Protein AF-V9LB07-F1 (afdb_monomer)

Secondary structure (DSSP, 8-state):
-----PPPP--------------------------HHHHHHHHHHHHHHHHHHHHHHHHHHHHHHHHHHHHHHHHHHHHHHHHHTTHHHHHHHHHHHHHHHHHHHHHHHHHHHHHHHHHHHHHHHHHHHHHHHHHHHH-S-TT-HHHHHHHHHHHHHHHHHHHHHHHHHHHHHHHHHHHHHHHHHHHHHHHHTHHHHHHHHHHHHHHHHHHHHHHHHHHHHHHHHHHHHHHHHHHHHHHHHHHHHHHHHHHHHHHHS-----PPP-------------

Structure (mmCIF, N/CA/C/O backbone):
data_AF-V9LB07-F1
#
_entry.id   AF-V9LB07-F1
#
loop_
_atom_site.group_PDB
_atom_site.id
_atom_site.type_symbol
_atom_site.label_atom_id
_atom_site.label_alt_id
_atom_site.label_comp_id
_atom_site.label_asym_id
_atom_site.label_entity_id
_atom_site.label_seq_id
_atom_site.pdbx_PDB_ins_code
_atom_site.Cartn_x
_atom_site.Cartn_y
_atom_site.Cartn_z
_atom_site.occupancy
_atom_site.B_iso_or_equiv
_atom_site.auth_seq_id
_atom_site.auth_comp_id
_atom_site.auth_asym_id
_atom_site.auth_atom_id
_atom_site.pdbx_PDB_model_num
ATOM 1 N N . PRO A 1 1 ? -40.941 26.129 33.937 1.00 39.91 1 PRO A N 1
ATOM 2 C CA . PRO A 1 1 ? -42.126 25.328 34.327 1.00 39.91 1 PRO A CA 1
ATOM 3 C C . PRO A 1 1 ? -41.904 23.832 34.038 1.00 39.91 1 PRO A C 1
ATOM 5 O O . PRO A 1 1 ? -41.763 23.474 32.876 1.00 39.91 1 PRO A O 1
ATOM 8 N N . GLY A 1 2 ? -41.849 23.003 35.091 1.00 42.72 2 GLY A N 1
ATOM 9 C CA . GLY A 1 2 ? -41.883 21.527 35.010 1.00 42.72 2 GLY A CA 1
ATOM 10 C C . GLY A 1 2 ? -40.506 20.863 34.868 1.00 42.72 2 GLY A C 1
ATOM 11 O O . GLY A 1 2 ? -40.035 20.738 33.750 1.00 42.72 2 GLY A O 1
ATOM 12 N N . VAL A 1 3 ? -39.733 20.642 35.946 1.00 43.62 3 VAL A N 1
ATOM 13 C CA . VAL A 1 3 ? -39.713 19.415 36.797 1.00 43.62 3 VAL A CA 1
ATOM 14 C C . VAL A 1 3 ? -39.207 18.204 35.980 1.00 43.62 3 VAL A C 1
ATOM 16 O O . VAL A 1 3 ? -39.884 17.783 35.059 1.00 43.62 3 VAL A O 1
ATOM 19 N N . GLY A 1 4 ? -38.030 17.599 36.169 1.00 34.06 4 GLY A N 1
ATOM 20 C CA . GLY A 1 4 ? -37.167 17.480 37.341 1.00 34.06 4 GLY A CA 1
ATOM 21 C C . GLY A 1 4 ? -37.365 16.111 37.992 1.00 34.06 4 GLY A C 1
ATOM 22 O O . GLY A 1 4 ? -38.174 16.029 38.899 1.00 34.06 4 GLY A O 1
ATOM 23 N N . VAL A 1 5 ? -36.639 15.068 37.559 1.00 43.16 5 VAL A N 1
ATOM 24 C CA . VAL A 1 5 ? -36.423 13.835 38.346 1.00 43.16 5 VAL A CA 1
ATOM 25 C C . VAL A 1 5 ? -35.049 13.245 37.998 1.00 43.16 5 VAL A C 1
ATOM 27 O O . VAL A 1 5 ? -34.806 12.808 36.876 1.00 43.16 5 VAL A O 1
ATOM 30 N N . ARG A 1 6 ? -34.142 13.272 38.979 1.00 47.22 6 ARG A N 1
ATOM 31 C CA . ARG A 1 6 ? -32.909 12.473 39.047 1.00 47.22 6 ARG A CA 1
ATOM 32 C C . ARG A 1 6 ? -33.234 11.133 39.727 1.00 47.22 6 ARG A C 1
ATOM 34 O O . ARG A 1 6 ? -34.041 11.157 40.654 1.00 47.22 6 ARG A O 1
ATOM 41 N N . PRO A 1 7 ? -32.586 10.012 39.377 1.00 41.44 7 PRO A N 1
ATOM 42 C CA . PRO A 1 7 ? -32.563 8.834 40.233 1.00 41.44 7 PRO A CA 1
ATOM 43 C C . PRO A 1 7 ? -31.377 8.881 41.214 1.00 41.44 7 PRO A C 1
ATOM 45 O O . PRO A 1 7 ? -30.239 9.153 40.829 1.00 41.44 7 PRO A O 1
ATOM 48 N N . GLU A 1 8 ? -31.699 8.640 42.483 1.00 44.31 8 GLU A N 1
ATOM 49 C CA . GLU A 1 8 ? -30.815 8.465 43.644 1.00 44.31 8 GLU A CA 1
ATOM 50 C C . GLU A 1 8 ? -29.967 7.170 43.564 1.00 44.31 8 GLU A C 1
ATOM 52 O O . GLU A 1 8 ? -30.339 6.236 42.847 1.00 44.31 8 GLU A O 1
ATOM 57 N N . PRO A 1 9 ? -28.840 7.085 44.301 1.00 41.06 9 PRO A N 1
ATOM 58 C CA . PRO A 1 9 ? -27.899 5.968 44.247 1.00 41.06 9 PRO A CA 1
ATOM 59 C C . PRO A 1 9 ? -28.302 4.798 45.165 1.00 41.06 9 PRO A C 1
ATOM 61 O O . PRO A 1 9 ? -28.616 4.969 46.342 1.00 41.06 9 PRO A O 1
ATOM 64 N N . GLY A 1 10 ? -28.251 3.580 44.619 1.00 36.69 10 GLY A N 1
ATOM 65 C CA . GLY A 1 10 ? -28.553 2.332 45.318 1.00 36.69 10 GLY A CA 1
ATOM 66 C C . GLY A 1 10 ? -27.467 1.909 46.312 1.00 36.69 10 GLY A C 1
ATOM 67 O O . GLY A 1 10 ? -26.384 1.488 45.923 1.00 36.69 10 GLY A O 1
ATOM 68 N N . VAL A 1 11 ? -27.808 2.054 47.592 1.00 39.69 11 VAL A N 1
ATOM 69 C CA . VAL A 1 11 ? -27.558 1.180 48.755 1.00 39.69 11 VAL A CA 1
ATOM 70 C C . VAL A 1 11 ? -26.469 0.106 48.597 1.00 39.69 11 VAL A C 1
ATOM 72 O O . VAL A 1 11 ? -26.662 -0.931 47.963 1.00 39.69 11 VAL A O 1
ATOM 75 N N . GLY A 1 12 ? -25.349 0.330 49.289 1.00 31.73 12 GLY A N 1
ATOM 76 C CA . GLY A 1 12 ? -24.320 -0.672 49.547 1.00 31.73 12 GLY A CA 1
ATOM 77 C C . GLY A 1 12 ? -24.810 -1.762 50.501 1.00 31.73 12 GLY A C 1
ATOM 78 O O . GLY A 1 12 ? -25.380 -1.482 51.556 1.00 31.73 12 GLY A O 1
ATOM 79 N N . VAL A 1 13 ? -24.556 -3.013 50.130 1.00 37.56 13 VAL A N 1
ATOM 80 C CA . VAL A 1 13 ? -24.854 -4.194 50.941 1.00 37.56 13 VAL A CA 1
ATOM 81 C C . VAL A 1 13 ? -23.598 -4.568 51.728 1.00 37.56 13 VAL A C 1
ATOM 83 O O . VAL A 1 13 ? -22.619 -5.049 51.165 1.00 37.56 13 VAL A O 1
ATOM 86 N N . ARG A 1 14 ? -23.625 -4.334 53.044 1.00 42.12 14 ARG A N 1
ATOM 87 C CA . ARG A 1 14 ? -22.753 -5.002 54.022 1.00 42.12 14 ARG A CA 1
ATOM 88 C C . ARG A 1 14 ? -23.447 -6.280 54.501 1.00 42.12 14 ARG A C 1
ATOM 90 O O . ARG A 1 14 ? -24.634 -6.202 54.812 1.00 42.12 14 ARG A O 1
ATOM 97 N N . PRO A 1 15 ? -22.723 -7.387 54.706 1.00 37.72 15 PRO A N 1
ATOM 98 C CA . PRO A 1 15 ? -23.159 -8.417 55.631 1.00 37.72 15 PRO A CA 1
ATOM 99 C C . PRO A 1 15 ? -22.201 -8.485 56.830 1.00 37.72 15 PRO A C 1
ATOM 101 O O . PRO A 1 15 ? -21.032 -8.825 56.693 1.00 37.72 15 PRO A O 1
ATOM 104 N N . GLU A 1 16 ? -22.721 -8.169 58.013 1.00 33.69 16 GLU A N 1
ATOM 105 C CA . GLU A 1 16 ? -22.169 -8.582 59.306 1.00 33.69 16 GLU A CA 1
ATOM 106 C C . GLU A 1 16 ? -23.187 -9.549 59.913 1.00 33.69 16 GLU A C 1
ATOM 108 O O . GLU A 1 16 ? -24.262 -9.128 60.337 1.00 33.69 16 GLU A O 1
ATOM 113 N N . VAL A 1 17 ? -22.875 -10.846 59.927 1.00 36.91 17 VAL A N 1
ATOM 114 C CA . VAL A 1 17 ? -23.542 -11.815 60.804 1.00 36.91 17 VAL A CA 1
ATOM 115 C C . VAL A 1 17 ? -22.474 -12.766 61.329 1.00 36.91 17 VAL A C 1
ATOM 117 O O . VAL A 1 17 ? -21.989 -13.642 60.616 1.00 36.91 17 VAL A O 1
ATOM 120 N N . GLY A 1 18 ? -22.093 -12.567 62.588 1.00 32.59 18 GLY A N 1
ATOM 121 C CA . GLY A 1 18 ? -21.321 -13.536 63.349 1.00 32.59 18 GLY A CA 1
ATOM 122 C C . GLY A 1 18 ? -22.221 -14.675 63.824 1.00 32.59 18 GLY A C 1
ATOM 123 O O . GLY A 1 18 ? -23.216 -14.442 64.505 1.00 32.59 18 GLY A O 1
ATOM 124 N N . VAL A 1 19 ? -21.838 -15.911 63.507 1.00 34.81 19 VAL A N 1
ATOM 125 C CA . VAL A 1 19 ? -22.304 -17.118 64.196 1.00 34.81 19 VAL A CA 1
ATOM 126 C C . VAL A 1 19 ? -21.078 -17.985 64.457 1.00 34.81 19 VAL A C 1
ATOM 128 O O . VAL A 1 19 ? -20.514 -18.584 63.546 1.00 34.81 19 VAL A O 1
ATOM 131 N N . GLY A 1 20 ? -20.640 -18.025 65.714 1.00 34.44 20 GLY A N 1
ATOM 132 C CA . GLY A 1 20 ? -19.645 -18.984 66.172 1.00 34.44 20 GLY A CA 1
ATOM 133 C C . GLY A 1 20 ? -20.298 -20.336 66.439 1.00 34.44 20 GLY A C 1
ATOM 134 O O . GLY A 1 20 ? -21.184 -20.427 67.285 1.00 34.44 20 GLY A O 1
ATOM 135 N N . VAL A 1 21 ? -19.829 -21.393 65.768 1.00 33.19 21 VAL A N 1
ATOM 136 C CA . VAL A 1 21 ? -20.073 -22.788 66.164 1.00 33.19 21 VAL A CA 1
ATOM 137 C C . VAL A 1 21 ? -18.802 -23.618 65.948 1.00 33.19 21 VAL A C 1
ATOM 139 O O . VAL A 1 21 ? -18.371 -23.848 64.827 1.00 33.19 21 VAL A O 1
ATOM 142 N N . LYS A 1 22 ? -18.233 -24.036 67.087 1.00 31.11 22 LYS A N 1
ATOM 143 C CA . LYS A 1 22 ? -17.403 -25.222 67.375 1.00 31.11 22 LYS A CA 1
ATOM 144 C C . LYS A 1 22 ? -16.443 -25.741 66.291 1.00 31.11 22 LYS A C 1
ATOM 146 O O . LYS A 1 22 ? -16.793 -26.560 65.449 1.00 31.11 22 LYS A O 1
ATOM 151 N N . VAL A 1 23 ? -15.167 -25.425 66.509 1.00 43.38 23 VAL A N 1
ATOM 152 C CA . VAL A 1 23 ? -14.019 -26.278 66.172 1.00 43.38 23 VAL A CA 1
ATOM 153 C C . VAL A 1 23 ? -14.190 -27.625 66.873 1.00 43.38 23 VAL A C 1
ATOM 155 O O . VAL A 1 23 ? -14.121 -27.641 68.093 1.00 43.38 23 VAL A O 1
ATOM 158 N N . LEU A 1 24 ? -14.412 -28.714 66.130 1.00 37.34 24 LEU A N 1
ATOM 159 C CA . LEU A 1 24 ? -13.937 -30.077 66.426 1.00 37.34 24 LEU A CA 1
ATOM 160 C C . LEU A 1 24 ? -14.177 -30.978 65.201 1.00 37.34 24 LEU A C 1
ATOM 162 O O . LEU A 1 24 ? -15.282 -31.467 64.994 1.00 37.34 24 LEU A O 1
ATOM 166 N N . SER A 1 25 ? -13.131 -31.214 64.412 1.00 29.97 25 SER A N 1
ATOM 167 C CA . SER A 1 25 ? -12.693 -32.554 63.989 1.00 29.97 25 SER A CA 1
ATOM 168 C C . SER A 1 25 ? -11.652 -32.387 62.889 1.00 29.97 25 SER A C 1
ATOM 170 O O . SER A 1 25 ? -11.985 -32.119 61.739 1.00 29.97 25 SER A O 1
ATOM 172 N N . ALA A 1 26 ? -10.388 -32.575 63.258 1.00 40.38 26 ALA A N 1
ATOM 173 C CA . ALA A 1 26 ? -9.291 -32.777 62.330 1.00 40.38 26 ALA A CA 1
ATOM 174 C C . ALA A 1 26 ? -9.621 -33.951 61.387 1.00 40.38 26 ALA A C 1
ATOM 176 O O . ALA A 1 26 ? -9.585 -35.116 61.776 1.00 40.38 26 ALA A O 1
ATOM 177 N N . ARG A 1 27 ? -9.993 -33.621 60.154 1.00 35.38 27 ARG A N 1
ATOM 178 C CA . ARG A 1 27 ? -9.928 -34.489 58.980 1.00 35.38 27 ARG A CA 1
ATOM 179 C C . ARG A 1 27 ? -9.244 -33.657 57.910 1.00 35.38 27 ARG A C 1
ATOM 181 O O . ARG A 1 27 ? -9.899 -32.866 57.247 1.00 35.38 27 ARG A O 1
ATOM 188 N N . GLU A 1 28 ? -7.919 -33.771 57.904 1.00 36.88 28 GLU A N 1
ATOM 189 C CA . GLU A 1 28 ? -7.026 -33.549 56.765 1.00 36.88 28 GLU A CA 1
ATOM 190 C C . GLU A 1 28 ? -7.525 -32.485 55.779 1.00 36.88 28 GLU A C 1
ATOM 192 O O . GLU A 1 28 ? -7.926 -32.778 54.656 1.00 36.88 28 GLU A O 1
ATOM 197 N N . THR A 1 29 ? -7.450 -31.218 56.185 1.00 34.66 29 THR A N 1
ATOM 198 C CA . THR A 1 29 ? -7.053 -30.188 55.228 1.00 34.66 29 THR A CA 1
ATOM 199 C C . THR A 1 29 ? -5.600 -30.491 54.882 1.00 34.66 29 THR A C 1
ATOM 201 O O . THR A 1 29 ? -4.681 -29.943 55.488 1.00 34.66 29 THR A O 1
ATOM 204 N N . GLU A 1 30 ? -5.386 -31.427 53.956 1.00 37.78 30 GLU A N 1
ATOM 205 C CA . GLU A 1 30 ? -4.280 -31.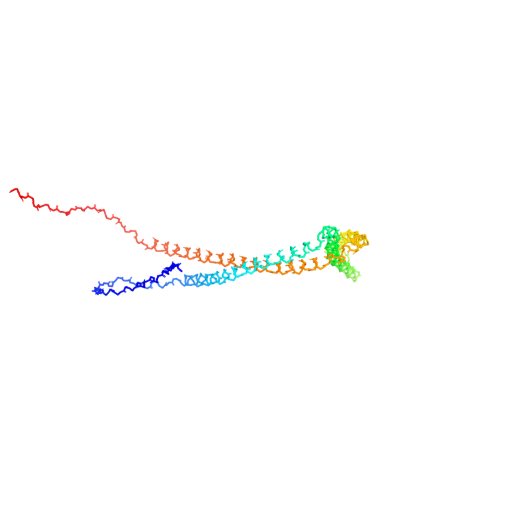248 53.028 1.00 37.78 30 GLU A CA 1
ATOM 206 C C . GLU A 1 30 ? -4.538 -29.859 52.434 1.00 37.78 30 GLU A C 1
ATOM 208 O O . GLU A 1 30 ? -5.496 -29.658 51.686 1.00 37.78 30 GLU A O 1
ATOM 213 N N . GLU A 1 31 ? -3.779 -28.857 52.884 1.00 40.59 31 GLU A N 1
ATOM 214 C CA . GLU A 1 31 ? -3.517 -27.679 52.069 1.00 40.59 31 GLU A CA 1
ATOM 215 C C . GLU A 1 31 ? -2.909 -28.240 50.786 1.00 40.59 31 GLU A C 1
ATOM 217 O O . GLU A 1 31 ? -1.710 -28.487 50.697 1.00 40.59 31 GLU A O 1
ATOM 222 N N . GLU A 1 32 ? -3.775 -28.607 49.845 1.00 55.00 32 GLU A N 1
ATOM 223 C CA . GLU A 1 32 ? -3.376 -29.063 48.532 1.00 55.00 32 GLU A CA 1
ATOM 224 C C . GLU A 1 32 ? -2.811 -27.817 47.865 1.00 55.00 32 GLU A C 1
ATOM 226 O O . GLU A 1 32 ? -3.546 -26.980 47.338 1.00 55.00 32 GLU A O 1
ATOM 231 N N . GLU A 1 33 ? -1.503 -27.642 48.047 1.00 57.91 33 GLU A N 1
ATOM 232 C CA . GLU A 1 33 ? -0.679 -26.615 47.435 1.00 57.91 33 GLU A CA 1
ATOM 233 C C . GLU A 1 33 ? -1.148 -26.479 45.981 1.00 57.91 33 GLU A C 1
ATOM 235 O O . GLU A 1 33 ? -1.137 -27.462 45.230 1.00 57.91 33 GLU A O 1
ATOM 240 N N . LEU A 1 34 ? -1.694 -25.307 45.623 1.00 63.00 34 LEU A N 1
ATOM 241 C CA . LEU A 1 34 ? -2.203 -25.054 44.275 1.00 63.00 34 LEU A CA 1
ATOM 242 C C . LEU A 1 34 ? -1.099 -25.455 43.297 1.00 63.00 34 LEU A C 1
ATOM 244 O O . LEU A 1 34 ? 0.018 -24.952 43.416 1.00 63.00 34 LEU A O 1
ATOM 248 N N . ASP A 1 35 ? -1.399 -26.384 42.379 1.00 74.62 35 ASP A N 1
ATOM 249 C CA . ASP A 1 35 ? -0.427 -26.849 41.384 1.00 74.62 35 ASP A CA 1
ATOM 250 C C . ASP A 1 35 ? 0.233 -25.604 40.766 1.00 74.62 35 ASP A C 1
ATOM 252 O O . ASP A 1 35 ? -0.492 -24.732 40.279 1.00 74.62 35 ASP A O 1
ATOM 256 N N . PRO A 1 36 ? 1.571 -25.462 40.815 1.00 82.62 36 PRO A N 1
ATOM 257 C CA . PRO A 1 36 ? 2.250 -24.227 40.421 1.00 82.62 36 PRO A CA 1
ATOM 258 C C . PRO A 1 36 ? 1.927 -23.810 38.977 1.00 82.62 36 PRO A C 1
ATOM 260 O O . PRO A 1 36 ? 1.971 -22.625 38.652 1.00 82.62 36 PRO A O 1
ATOM 263 N N . ARG A 1 37 ? 1.510 -24.762 38.130 1.00 87.25 37 ARG A N 1
ATOM 264 C CA . ARG A 1 37 ? 1.028 -24.509 36.763 1.00 87.25 37 ARG A CA 1
ATOM 265 C C . ARG A 1 37 ? -0.302 -23.745 36.728 1.00 87.25 37 ARG A C 1
ATOM 267 O O . ARG A 1 37 ? -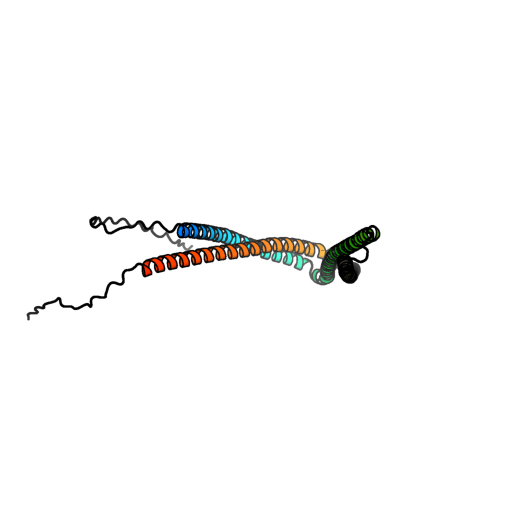0.533 -22.968 35.812 1.00 87.25 37 ARG A O 1
ATOM 274 N N . ILE A 1 38 ? -1.179 -23.934 37.718 1.00 89.69 38 ILE A N 1
ATOM 275 C CA . ILE A 1 38 ? -2.432 -23.171 37.852 1.00 89.69 38 ILE A CA 1
ATOM 276 C C . ILE A 1 38 ? -2.113 -21.704 38.124 1.00 89.69 38 ILE A C 1
ATOM 278 O O . ILE A 1 38 ? -2.757 -20.824 37.560 1.00 89.69 38 ILE A O 1
ATOM 282 N N . GLN A 1 39 ? -1.124 -21.435 38.976 1.00 90.00 39 GLN A N 1
ATOM 283 C CA . GLN A 1 39 ? -0.754 -20.067 39.315 1.00 90.00 39 GLN A CA 1
ATOM 284 C C . GLN A 1 39 ? -0.193 -19.314 38.102 1.00 90.00 39 GLN A C 1
ATOM 286 O O . GLN A 1 39 ? -0.635 -18.200 37.833 1.00 90.00 39 GLN A O 1
ATOM 291 N N . GLU A 1 40 ? 0.684 -19.950 37.321 1.00 91.44 40 GLU A N 1
ATOM 292 C CA . GLU A 1 40 ? 1.209 -19.388 36.069 1.00 91.44 40 GLU A CA 1
ATOM 293 C C . GLU A 1 40 ? 0.088 -19.077 35.058 1.00 91.44 40 GLU A C 1
ATOM 295 O O . GLU A 1 40 ? 0.010 -17.973 34.516 1.00 91.44 40 GLU A O 1
ATOM 300 N N . GLU A 1 41 ? -0.846 -20.007 34.841 1.00 94.06 41 GLU A N 1
ATOM 301 C CA . GLU A 1 41 ? -1.947 -19.782 33.896 1.00 94.06 41 GLU A CA 1
ATOM 302 C C . GLU A 1 41 ? -2.955 -18.724 34.382 1.00 94.06 41 GLU A C 1
ATOM 304 O O . GLU A 1 41 ? -3.517 -17.981 33.573 1.00 94.06 41 GLU A O 1
ATOM 309 N N . LEU A 1 42 ? -3.163 -18.584 35.696 1.00 94.31 42 LEU A N 1
ATOM 310 C CA . LEU A 1 42 ? -3.961 -17.490 36.263 1.00 94.31 42 LEU A CA 1
ATOM 311 C C . LEU A 1 42 ? -3.275 -16.129 36.086 1.00 94.31 42 LEU A C 1
ATOM 313 O O . LEU A 1 42 ? -3.954 -15.136 35.814 1.00 94.31 42 LEU A O 1
ATOM 317 N N . GLU A 1 43 ? -1.948 -16.065 36.205 1.00 94.69 43 GLU A N 1
ATOM 318 C CA . GLU A 1 43 ? -1.175 -14.857 35.903 1.00 94.69 43 GLU A CA 1
ATOM 319 C C . GLU A 1 43 ? -1.305 -14.478 34.420 1.00 94.69 43 GLU A C 1
ATOM 321 O O . GLU A 1 43 ? -1.629 -13.327 34.111 1.00 94.69 43 GLU A O 1
ATOM 326 N N . HIS A 1 44 ? -1.171 -15.442 33.501 1.00 94.62 44 HIS A N 1
ATOM 327 C CA . HIS A 1 44 ? -1.408 -15.224 32.070 1.00 94.62 44 HIS A CA 1
ATOM 328 C C . HIS A 1 44 ? -2.830 -14.733 31.777 1.00 94.62 44 HIS A C 1
ATOM 330 O O . HIS A 1 44 ? -3.020 -13.808 30.980 1.00 94.62 44 HIS A O 1
ATOM 336 N N . LEU A 1 45 ? -3.832 -15.316 32.433 1.00 96.50 45 LEU A N 1
ATOM 337 C CA . LEU A 1 45 ? -5.232 -14.941 32.272 1.00 96.50 45 LEU A CA 1
ATOM 338 C C . LEU A 1 45 ? -5.500 -13.515 32.766 1.00 96.50 45 LEU A C 1
ATOM 340 O O . LEU A 1 45 ? -6.146 -12.732 32.064 1.00 96.50 45 LEU A O 1
ATOM 344 N N . ASN A 1 46 ? -4.975 -13.157 33.940 1.00 95.81 46 ASN A N 1
ATOM 345 C CA . ASN A 1 46 ? -5.084 -11.807 34.489 1.00 95.81 46 ASN A CA 1
ATOM 346 C C . ASN A 1 46 ? -4.391 -10.783 33.584 1.00 95.81 46 ASN A C 1
ATOM 348 O O . ASN A 1 46 ? -4.987 -9.756 33.254 1.00 95.81 46 ASN A O 1
ATOM 352 N N . GLN A 1 47 ? -3.181 -11.093 33.110 1.00 96.25 47 GLN A N 1
ATOM 353 C CA . GLN A 1 47 ? -2.431 -10.222 32.209 1.00 96.25 47 GLN A CA 1
ATOM 354 C C . GLN A 1 47 ? -3.158 -10.012 30.875 1.00 96.25 47 GLN A C 1
ATOM 356 O O . GLN A 1 47 ? -3.240 -8.880 30.389 1.00 96.25 47 GLN A O 1
ATOM 361 N N . ALA A 1 48 ? -3.708 -11.080 30.291 1.00 96.69 48 ALA A N 1
ATOM 362 C CA . ALA A 1 48 ? -4.483 -10.999 29.058 1.00 96.69 48 ALA A CA 1
ATOM 363 C C . ALA A 1 48 ? -5.798 -10.228 29.263 1.00 96.69 48 ALA A C 1
ATOM 365 O O . ALA A 1 48 ? -6.188 -9.450 28.397 1.00 96.69 48 ALA A O 1
ATOM 366 N N . SER A 1 49 ? -6.461 -10.389 30.411 1.00 97.56 49 SER A N 1
ATOM 367 C CA . SER A 1 49 ? -7.678 -9.644 30.765 1.00 97.56 49 SER A CA 1
ATOM 368 C C . SER A 1 49 ? -7.415 -8.139 30.895 1.00 97.56 49 SER A C 1
ATOM 370 O O . SER A 1 49 ? -8.139 -7.323 30.319 1.00 97.56 49 SER A O 1
ATOM 372 N N . GLU A 1 50 ? -6.339 -7.749 31.584 1.00 97.44 50 GLU A N 1
ATOM 373 C CA . GLU A 1 50 ? -5.927 -6.346 31.682 1.00 97.44 50 GLU A CA 1
ATOM 374 C C . GLU A 1 50 ? -5.571 -5.765 30.304 1.00 97.44 50 GLU A C 1
ATOM 376 O O . GLU A 1 50 ? -6.006 -4.661 29.959 1.00 97.44 50 GLU A O 1
ATOM 381 N N . GLU A 1 51 ? -4.836 -6.526 29.485 1.00 97.12 51 GLU A N 1
ATOM 382 C CA . GLU A 1 51 ? -4.493 -6.137 28.115 1.00 97.12 51 GLU A CA 1
ATOM 383 C C . GLU A 1 51 ? -5.755 -5.925 27.264 1.00 97.12 51 GLU A C 1
ATOM 385 O O . GLU A 1 51 ? -5.864 -4.899 26.590 1.00 97.12 51 GLU A O 1
ATOM 390 N N . ILE A 1 52 ? -6.738 -6.831 27.335 1.00 97.88 52 ILE A N 1
ATOM 391 C CA . ILE A 1 52 ? -8.024 -6.692 26.634 1.00 97.88 52 ILE A CA 1
ATOM 392 C C . ILE A 1 52 ? -8.711 -5.392 27.049 1.00 97.88 52 ILE A C 1
ATOM 394 O O . ILE A 1 52 ? -9.007 -4.573 26.181 1.00 97.88 52 ILE A O 1
ATOM 398 N N . ASN A 1 53 ? -8.898 -5.157 28.351 1.00 97.44 53 ASN A N 1
ATOM 399 C CA . ASN A 1 53 ? -9.592 -3.966 28.851 1.00 97.44 53 ASN A CA 1
ATOM 400 C C . ASN A 1 53 ? -8.923 -2.669 28.371 1.00 97.44 53 ASN A C 1
ATOM 402 O O . ASN A 1 53 ? -9.589 -1.741 27.903 1.00 97.44 53 ASN A O 1
ATOM 406 N N . LYS A 1 54 ? -7.589 -2.610 28.440 1.00 97.81 54 LYS A N 1
ATOM 407 C CA . LYS A 1 54 ? -6.812 -1.442 28.013 1.00 97.81 54 LYS A CA 1
ATOM 408 C C . LYS A 1 54 ? -6.917 -1.198 26.508 1.00 97.81 54 LYS A C 1
ATOM 410 O O . LYS A 1 54 ? -7.129 -0.064 26.072 1.00 97.81 54 LYS A O 1
ATOM 415 N N . VAL A 1 55 ? -6.735 -2.241 25.701 1.00 97.69 55 VAL A N 1
ATOM 416 C CA . VAL A 1 55 ? -6.728 -2.108 24.239 1.00 97.69 55 VAL A CA 1
ATOM 417 C C . VAL A 1 55 ? -8.144 -1.853 23.714 1.00 97.69 55 VAL A C 1
ATOM 419 O O . VAL A 1 55 ? -8.295 -1.066 22.782 1.00 97.69 55 VAL A O 1
ATOM 422 N N . GLU A 1 56 ? -9.182 -2.429 24.324 1.00 97.94 56 GLU A N 1
ATOM 423 C CA . GLU A 1 56 ? -10.581 -2.149 23.974 1.00 97.94 56 GLU A CA 1
ATOM 424 C C . GLU A 1 56 ? -10.962 -0.690 24.249 1.00 97.94 56 GLU A C 1
ATOM 426 O O . GLU A 1 56 ? -11.535 -0.041 23.371 1.00 97.94 56 GLU A O 1
ATOM 431 N N . LEU A 1 57 ? -10.549 -0.128 25.392 1.00 98.06 57 LEU A N 1
ATOM 432 C CA . LEU A 1 57 ? -10.743 1.296 25.679 1.00 98.06 57 LEU A CA 1
ATOM 433 C C . LEU A 1 57 ? -10.092 2.176 24.599 1.00 98.06 57 LEU A C 1
ATOM 435 O O . LEU A 1 57 ? -10.736 3.054 24.017 1.00 98.06 57 LEU A O 1
ATOM 439 N N . HIS A 1 58 ? -8.824 1.907 24.273 1.00 97.75 58 HIS A N 1
ATOM 440 C CA . HIS A 1 58 ? -8.106 2.642 23.230 1.00 97.75 58 HIS A CA 1
ATOM 441 C C . HIS A 1 58 ? -8.736 2.461 21.841 1.00 97.75 58 HIS A C 1
ATOM 443 O O . HIS A 1 58 ? -8.724 3.391 21.028 1.00 97.75 58 HIS A O 1
ATOM 449 N N . LEU A 1 59 ? -9.272 1.275 21.543 1.00 98.44 59 LEU A N 1
ATOM 450 C CA . LEU A 1 59 ? -9.955 0.978 20.287 1.00 98.44 59 LEU A CA 1
ATOM 451 C C . LEU A 1 59 ? -11.239 1.800 20.154 1.00 98.44 59 LEU A C 1
ATOM 453 O O . LEU A 1 59 ? -11.489 2.377 19.092 1.00 98.44 59 LEU A O 1
ATOM 457 N N . ASP A 1 60 ? -12.028 1.911 21.217 1.00 98.31 60 ASP A N 1
ATOM 458 C CA . ASP A 1 60 ? -13.249 2.711 21.210 1.00 98.31 60 ASP A CA 1
ATOM 459 C C . ASP A 1 60 ? -12.958 4.205 21.061 1.00 98.31 60 ASP A C 1
ATOM 461 O O . ASP A 1 60 ? -13.584 4.884 20.236 1.00 98.31 60 ASP A O 1
ATOM 465 N N . GLU A 1 61 ? -11.946 4.721 21.760 1.00 98.00 61 GLU A N 1
ATOM 466 C CA . GLU A 1 61 ? -11.439 6.079 21.544 1.00 98.00 61 GLU A CA 1
ATOM 467 C C . GLU A 1 61 ? -10.965 6.287 20.100 1.00 98.00 61 GLU A C 1
ATOM 469 O O . GLU A 1 61 ? -11.283 7.302 19.466 1.00 98.00 61 GLU A O 1
ATOM 474 N N . ALA A 1 62 ? -10.243 5.314 19.536 1.00 98.12 62 ALA A N 1
ATOM 475 C CA . ALA A 1 62 ? -9.755 5.378 18.167 1.00 98.12 62 ALA A CA 1
ATOM 476 C C . ALA A 1 62 ? -10.887 5.414 17.141 1.00 98.12 62 ALA A C 1
ATOM 478 O O . ALA A 1 62 ? -10.884 6.268 16.249 1.00 98.12 62 ALA A O 1
ATOM 479 N N . ARG A 1 63 ? -11.888 4.546 17.306 1.00 98.38 63 ARG A N 1
ATOM 480 C CA . ARG A 1 63 ? -13.094 4.500 16.474 1.00 98.38 63 ARG A CA 1
ATOM 481 C C . ARG A 1 63 ? -13.898 5.790 16.583 1.00 98.38 63 ARG A C 1
ATOM 483 O O . ARG A 1 63 ? -14.372 6.300 15.567 1.00 98.38 63 ARG A O 1
ATOM 490 N N . ASN A 1 64 ? -14.038 6.343 17.788 1.00 98.31 64 ASN A N 1
ATOM 491 C CA . ASN A 1 64 ? -14.722 7.615 18.015 1.00 98.31 64 ASN A CA 1
ATOM 492 C C . ASN A 1 64 ? -14.026 8.763 17.274 1.00 98.31 64 ASN A C 1
ATOM 494 O O . ASN A 1 64 ? -14.685 9.522 16.560 1.00 98.31 64 ASN A O 1
ATOM 498 N N . THR A 1 65 ? -12.703 8.865 17.392 1.00 97.88 65 THR A N 1
ATOM 499 C CA . THR A 1 65 ? -11.904 9.876 16.686 1.00 97.88 65 THR A CA 1
ATOM 500 C C . THR A 1 65 ? -11.989 9.707 15.170 1.00 97.88 65 THR A C 1
ATOM 502 O O . THR A 1 65 ? -12.273 10.676 14.466 1.00 97.88 65 THR A O 1
ATOM 505 N N . TYR A 1 66 ? -11.856 8.479 14.659 1.00 98.00 66 TYR A N 1
ATOM 506 C CA . TYR A 1 66 ? -12.003 8.190 13.231 1.00 98.00 66 TYR A CA 1
ATOM 507 C C . TYR A 1 66 ? -13.378 8.618 12.693 1.00 98.00 66 TYR A C 1
ATOM 509 O O . TYR A 1 66 ? -13.461 9.328 11.690 1.00 98.00 66 TYR A O 1
ATOM 517 N N . ARG A 1 67 ? -14.468 8.275 13.399 1.00 98.38 67 ARG A N 1
ATOM 518 C CA . ARG A 1 67 ? -15.838 8.674 13.027 1.00 98.38 67 ARG A CA 1
ATOM 519 C C . ARG A 1 67 ? -16.025 10.195 13.009 1.00 98.38 67 ARG A C 1
ATOM 521 O O . ARG A 1 67 ? -16.670 10.713 12.094 1.00 98.38 67 ARG A O 1
ATOM 528 N N . LYS A 1 68 ? -15.456 10.918 13.982 1.00 98.06 68 LYS A N 1
ATOM 529 C CA . LYS A 1 68 ? -15.491 12.393 14.020 1.00 98.06 68 LYS A CA 1
ATOM 530 C C . LYS A 1 68 ? -14.791 12.993 12.800 1.00 98.06 68 LYS A C 1
ATOM 532 O O . LYS A 1 68 ? -15.409 13.764 12.067 1.00 98.06 68 LYS A O 1
ATOM 537 N N . ILE A 1 69 ? -13.558 12.566 12.526 1.00 97.31 69 ILE A N 1
ATOM 538 C CA . ILE A 1 69 ? -12.764 13.047 11.385 1.00 97.31 69 ILE A CA 1
ATOM 539 C C . ILE A 1 69 ? -13.460 12.735 10.058 1.00 97.31 69 ILE A C 1
ATOM 541 O O . ILE A 1 69 ? -13.511 13.586 9.168 1.00 97.31 69 ILE A O 1
ATOM 545 N N . LEU A 1 70 ? -14.055 11.549 9.919 1.00 97.31 70 LEU A N 1
ATOM 546 C CA . LEU A 1 70 ? -14.815 11.170 8.728 1.00 97.31 70 LEU A CA 1
ATOM 547 C C . LEU A 1 70 ? -16.011 12.107 8.491 1.00 97.31 70 LEU A C 1
ATOM 549 O O . LEU A 1 70 ? -16.223 12.580 7.376 1.00 97.31 70 LEU A O 1
ATOM 553 N N . SER A 1 71 ? -16.763 12.434 9.543 1.00 98.12 71 SER A N 1
ATOM 554 C CA . SER A 1 71 ? -17.897 13.362 9.451 1.00 98.12 71 SER A CA 1
ATOM 555 C C . SER A 1 71 ? -17.452 14.790 9.117 1.00 98.12 71 SER A C 1
ATOM 557 O O . SER A 1 71 ? -18.024 15.443 8.241 1.00 98.12 71 SER A O 1
ATOM 559 N N . GLU A 1 72 ? -16.412 15.289 9.784 1.00 96.81 72 GLU A N 1
ATOM 560 C CA . GLU A 1 72 ? -15.888 16.641 9.568 1.00 96.81 72 GLU A CA 1
ATOM 561 C C . GLU A 1 72 ? -15.280 16.823 8.175 1.00 96.81 72 GLU A C 1
ATOM 563 O O . GLU A 1 72 ? -15.558 17.821 7.504 1.00 96.81 72 GLU A O 1
ATOM 568 N N . SER A 1 73 ? -14.489 15.852 7.716 1.00 97.38 73 SER A N 1
ATOM 569 C CA . SER A 1 73 ? -13.899 15.860 6.375 1.00 97.38 73 SER A CA 1
ATOM 570 C C . SER A 1 73 ? -14.975 15.825 5.291 1.00 97.38 73 SER A C 1
ATOM 572 O O . SER A 1 73 ? -14.928 16.636 4.365 1.00 97.38 73 SER A O 1
ATOM 574 N N . ALA A 1 74 ? -16.006 14.983 5.438 1.00 97.06 74 ALA A N 1
ATOM 575 C CA . ALA A 1 74 ? -17.135 14.938 4.512 1.00 97.06 74 ALA A CA 1
ATOM 576 C C . ALA A 1 74 ? -17.877 16.285 4.434 1.00 97.06 74 ALA A C 1
ATOM 578 O O . ALA A 1 74 ? -18.183 16.759 3.338 1.00 97.06 74 ALA A O 1
ATOM 579 N N . LYS A 1 75 ? -18.119 16.946 5.577 1.00 97.00 75 LYS A N 1
ATOM 580 C CA . LYS A 1 75 ? -18.744 18.282 5.624 1.00 97.00 75 LYS A CA 1
ATOM 581 C C . LYS A 1 75 ? -17.887 19.337 4.921 1.00 97.00 75 LYS A C 1
ATOM 583 O O . LYS A 1 75 ? -18.403 20.074 4.081 1.00 97.00 75 LYS A O 1
ATOM 588 N N . LYS A 1 76 ? -16.584 19.389 5.218 1.00 96.06 76 LYS A N 1
ATOM 589 C CA . LYS A 1 76 ? -15.644 20.347 4.608 1.00 96.06 76 LYS A CA 1
ATOM 590 C C . LYS A 1 76 ? -15.509 20.132 3.097 1.00 96.06 76 LYS A C 1
ATOM 592 O O . LYS A 1 76 ? -15.576 21.095 2.335 1.00 96.06 76 LYS A O 1
ATOM 597 N N . LEU A 1 77 ? -15.403 18.880 2.647 1.00 95.75 77 LEU A N 1
ATOM 598 C CA . LEU A 1 77 ? -15.354 18.544 1.221 1.00 95.75 77 LEU A CA 1
ATOM 599 C C . LEU A 1 77 ? -16.663 18.871 0.503 1.00 95.75 77 LEU A C 1
ATOM 601 O O . LEU A 1 77 ? -16.624 19.363 -0.622 1.00 95.75 77 LEU A O 1
ATOM 605 N N . LYS A 1 78 ? -17.820 18.654 1.139 1.00 95.31 78 LYS A N 1
ATOM 606 C CA . LYS A 1 78 ? -19.122 19.040 0.576 1.00 95.31 78 LYS A CA 1
ATOM 607 C C . LYS A 1 78 ? -19.239 20.557 0.412 1.00 95.31 78 LYS A C 1
ATOM 609 O O . LYS A 1 78 ? -19.717 21.009 -0.624 1.00 95.31 78 LYS A O 1
ATOM 614 N N . ALA A 1 79 ? -18.770 21.328 1.395 1.00 94.25 79 ALA A N 1
ATOM 615 C CA . ALA A 1 79 ? -18.773 22.789 1.344 1.00 94.25 79 ALA A CA 1
ATOM 616 C C . ALA A 1 79 ? -17.862 23.345 0.235 1.00 94.25 79 ALA A C 1
ATOM 618 O O . ALA A 1 79 ? -18.259 24.255 -0.484 1.00 94.25 79 ALA A O 1
ATOM 619 N N . GLN A 1 80 ? -16.667 22.778 0.035 1.00 91.75 80 GLN A N 1
ATOM 620 C CA . GLN A 1 80 ? -15.842 23.145 -1.125 1.00 91.75 80 GLN A CA 1
ATOM 621 C C . GLN A 1 80 ? -16.438 22.646 -2.448 1.00 91.75 80 GLN A C 1
ATOM 623 O O . GLN A 1 80 ? -16.350 23.321 -3.473 1.00 91.75 80 GLN A O 1
ATOM 628 N N . GLY A 1 81 ? -17.073 21.473 -2.433 1.00 92.94 81 GLY A N 1
ATOM 629 C CA . GLY A 1 81 ? -17.712 20.882 -3.603 1.00 92.94 81 GLY A CA 1
ATOM 630 C C . GLY A 1 81 ? -18.828 21.750 -4.178 1.00 92.94 81 GLY A C 1
ATOM 631 O O . GLY A 1 81 ? -18.879 21.965 -5.390 1.00 92.94 81 GLY A O 1
ATOM 632 N N . SER A 1 82 ? -19.677 22.314 -3.314 1.00 92.75 82 SER A N 1
ATOM 633 C CA . SER A 1 82 ? -20.758 23.207 -3.741 1.00 92.75 82 SER A CA 1
ATOM 634 C C . SER A 1 82 ? -20.248 24.501 -4.387 1.00 92.75 82 SER A C 1
ATOM 636 O O . SER A 1 82 ? -20.883 24.996 -5.314 1.00 92.75 82 SER A O 1
ATOM 638 N N . GLN A 1 83 ? -19.085 25.017 -3.974 1.00 91.00 83 GLN A N 1
ATOM 639 C CA . GLN A 1 83 ? -18.465 26.211 -4.570 1.00 91.00 83 GLN A CA 1
ATOM 640 C C . GLN A 1 83 ? -17.882 25.951 -5.971 1.00 91.00 83 GLN A C 1
ATOM 642 O O . GLN A 1 83 ? -17.810 26.857 -6.804 1.00 91.00 83 GLN A O 1
ATOM 647 N N . LEU A 1 84 ? -17.440 24.720 -6.244 1.00 89.50 84 LEU A N 1
ATOM 648 C CA . LEU A 1 84 ? -16.736 24.366 -7.480 1.00 89.50 84 LEU A CA 1
ATOM 649 C C . LEU A 1 84 ? -17.645 23.765 -8.561 1.00 89.50 84 LEU A C 1
ATOM 651 O O . LEU A 1 84 ? -17.299 23.829 -9.746 1.00 89.50 84 LEU A O 1
ATOM 655 N N . GLY A 1 85 ? -18.799 23.209 -8.183 1.00 88.75 85 GLY A N 1
ATOM 656 C CA . GLY A 1 85 ? -19.787 22.656 -9.111 1.00 88.75 85 GLY A CA 1
ATOM 657 C C . GLY A 1 85 ? -19.201 21.580 -10.034 1.00 88.75 85 GLY A C 1
ATOM 658 O O . GLY A 1 85 ? -18.464 20.694 -9.603 1.00 88.75 85 GLY A O 1
ATOM 659 N N . SER A 1 86 ? -19.484 21.673 -11.339 1.00 91.00 86 SER A N 1
ATOM 660 C CA . SER A 1 86 ? -19.051 20.679 -12.340 1.00 91.00 86 SER A CA 1
ATOM 661 C C . SER A 1 86 ? -17.542 20.660 -12.621 1.00 91.00 86 SER A C 1
ATOM 663 O O . SER A 1 86 ? -17.060 19.778 -13.335 1.00 91.00 86 SER A O 1
ATOM 665 N N . CYS A 1 87 ? -16.765 21.601 -12.071 1.00 92.50 87 CYS A N 1
ATOM 666 C CA . CYS A 1 87 ? -15.316 21.625 -12.262 1.00 92.50 87 CYS A CA 1
ATOM 667 C C . CYS A 1 87 ? -14.616 20.415 -11.624 1.00 92.50 87 CYS A C 1
ATOM 669 O O . CYS A 1 87 ? -13.594 19.978 -12.143 1.00 92.50 87 CYS A O 1
ATOM 671 N N . ILE A 1 88 ? -15.158 19.851 -10.541 1.00 93.56 88 ILE A N 1
ATOM 672 C CA . ILE A 1 88 ? -14.570 18.669 -9.891 1.00 93.56 88 ILE A CA 1
ATOM 673 C C . ILE A 1 88 ? -14.679 17.446 -10.805 1.00 93.56 88 ILE A C 1
ATOM 675 O O . ILE A 1 88 ? -13.676 16.782 -11.058 1.00 93.56 88 ILE A O 1
ATOM 679 N N . GLU A 1 89 ? -15.865 17.196 -11.366 1.00 93.69 89 GLU A N 1
ATOM 680 C CA . GLU A 1 89 ? -16.091 16.057 -12.264 1.00 93.69 89 GLU A CA 1
ATOM 681 C C . GLU A 1 89 ? -15.271 16.166 -13.549 1.00 93.69 89 GLU A C 1
ATOM 683 O O . GLU A 1 89 ? -14.652 15.197 -13.977 1.00 93.69 89 GLU A O 1
ATOM 688 N N . LYS A 1 90 ? -15.165 17.371 -14.118 1.00 94.94 90 LYS A N 1
ATOM 689 C CA . LYS A 1 90 ? -14.348 17.606 -15.317 1.00 94.94 90 LYS A CA 1
ATOM 690 C C . LYS A 1 90 ? -12.846 17.424 -15.074 1.00 94.94 90 LYS A C 1
ATOM 692 O O . LYS A 1 90 ? -12.134 17.068 -16.003 1.00 94.94 90 LYS A O 1
ATOM 697 N N . ALA A 1 91 ? -12.349 17.670 -13.860 1.00 96.12 91 ALA A N 1
ATOM 698 C CA . ALA A 1 91 ? -10.937 17.474 -13.519 1.00 96.12 91 ALA A CA 1
ATOM 699 C C . ALA A 1 91 ? -10.603 16.043 -13.066 1.00 96.12 91 ALA A C 1
ATOM 701 O O . ALA A 1 91 ? -9.426 15.681 -13.025 1.00 96.12 91 ALA A O 1
ATOM 702 N N . ARG A 1 92 ? -11.609 15.226 -12.729 1.00 95.31 92 ARG A N 1
ATOM 703 C CA . ARG A 1 92 ? -11.432 13.861 -12.214 1.00 95.31 92 ARG A CA 1
ATOM 704 C C . ARG A 1 92 ? -10.527 12.985 -13.099 1.00 95.31 92 ARG A C 1
ATOM 706 O O . ARG A 1 92 ? -9.600 12.409 -12.525 1.00 95.31 92 ARG A O 1
ATOM 713 N N . PRO A 1 93 ? -10.679 12.941 -14.442 1.00 97.12 93 PRO A N 1
ATOM 714 C CA . PRO A 1 93 ? -9.828 12.102 -15.291 1.00 97.12 93 PRO A CA 1
ATOM 715 C C . PRO A 1 93 ? -8.337 12.437 -15.174 1.00 97.12 93 PRO A C 1
ATOM 717 O O . PRO A 1 93 ? -7.497 11.540 -15.176 1.00 97.12 93 PRO A O 1
ATOM 720 N N . TYR A 1 94 ? -7.994 13.723 -15.023 1.00 97.69 94 TYR A N 1
ATOM 721 C CA . TYR A 1 94 ? -6.609 14.159 -14.834 1.00 97.69 94 TYR A CA 1
ATOM 722 C C . TYR A 1 94 ? -6.023 13.640 -13.517 1.00 97.69 94 TYR A C 1
ATOM 724 O O . TYR A 1 94 ? -4.944 13.051 -13.520 1.00 97.69 94 TYR A O 1
ATOM 732 N N . TYR A 1 95 ? -6.720 13.828 -12.392 1.00 96.88 95 TYR A N 1
ATOM 733 C CA . TYR A 1 95 ? -6.211 13.395 -11.085 1.00 96.88 95 TYR A CA 1
ATOM 734 C C . TYR A 1 95 ? -6.149 11.869 -10.955 1.00 96.88 95 TYR A C 1
ATOM 736 O O . TYR A 1 95 ? -5.222 11.352 -10.333 1.00 96.88 95 TYR A O 1
ATOM 744 N N . GLU A 1 96 ? -7.091 11.151 -11.566 1.00 96.06 96 GLU A N 1
ATOM 745 C CA . GLU A 1 96 ? -7.058 9.691 -11.647 1.00 96.06 96 GLU A CA 1
ATOM 746 C C . GLU A 1 96 ? -5.881 9.198 -12.491 1.00 96.06 96 GLU A C 1
ATOM 748 O O . GLU A 1 96 ? -5.100 8.372 -12.022 1.00 96.06 96 GLU A O 1
ATOM 753 N N . SER A 1 97 ? -5.684 9.769 -13.682 1.00 97.25 97 SER A N 1
ATOM 754 C CA . SER A 1 97 ? -4.549 9.421 -14.546 1.00 97.25 97 SER A CA 1
ATOM 755 C C . SER A 1 97 ? -3.217 9.750 -13.872 1.00 97.25 97 SER A C 1
ATOM 757 O O . SER A 1 97 ? -2.270 8.979 -13.969 1.00 97.25 97 SER A O 1
ATOM 759 N N . ARG A 1 98 ? -3.148 10.857 -13.116 1.00 97.50 98 ARG A N 1
ATOM 760 C CA . ARG A 1 98 ? -1.956 11.238 -12.344 1.00 97.50 98 ARG A CA 1
ATOM 761 C C . ARG A 1 98 ? -1.652 10.248 -11.223 1.00 97.50 98 ARG A C 1
ATOM 763 O O . ARG A 1 98 ? -0.483 9.989 -10.957 1.00 97.50 98 ARG A O 1
ATOM 770 N N . ARG A 1 99 ? -2.682 9.702 -10.565 1.00 96.25 99 ARG A N 1
ATOM 771 C CA . ARG A 1 99 ? -2.515 8.621 -9.584 1.00 96.25 99 ARG A CA 1
ATOM 772 C C . ARG A 1 99 ? -1.983 7.361 -10.268 1.00 96.25 99 ARG A C 1
ATOM 774 O O . ARG A 1 99 ? -0.957 6.857 -9.842 1.00 96.25 99 ARG A O 1
ATOM 781 N N . LEU A 1 100 ? -2.615 6.926 -11.360 1.00 96.56 100 LEU A N 1
ATOM 782 C CA . LEU A 1 100 ? -2.196 5.732 -12.105 1.00 96.56 100 LEU A CA 1
ATOM 783 C C . LEU A 1 100 ? -0.764 5.841 -12.643 1.00 96.56 100 LEU A C 1
ATOM 785 O O . LEU A 1 100 ? -0.017 4.874 -12.567 1.00 96.56 100 LEU A O 1
ATOM 789 N N . ALA A 1 101 ? -0.359 7.012 -13.144 1.00 98.06 101 ALA A N 1
ATOM 790 C CA . ALA A 1 101 ? 1.017 7.249 -13.578 1.00 98.06 101 ALA A CA 1
ATOM 791 C C . ALA A 1 101 ? 2.009 7.134 -12.412 1.00 98.06 101 ALA A C 1
ATOM 793 O O . ALA A 1 101 ? 3.055 6.513 -12.560 1.00 98.06 101 ALA A O 1
ATOM 794 N N . LYS A 1 102 ? 1.662 7.664 -11.230 1.00 97.56 102 LYS A N 1
ATOM 795 C CA . LYS A 1 102 ? 2.489 7.513 -10.026 1.00 97.56 102 LYS A CA 1
ATOM 796 C C . LYS A 1 102 ? 2.604 6.047 -9.594 1.00 97.56 102 LYS A C 1
ATOM 798 O O . LYS A 1 102 ? 3.701 5.606 -9.267 1.00 97.56 102 LYS A O 1
ATOM 803 N N . ASP A 1 103 ? 1.503 5.300 -9.619 1.00 96.62 103 ASP A N 1
ATOM 804 C CA . ASP A 1 103 ? 1.495 3.873 -9.276 1.00 96.62 103 ASP A CA 1
ATOM 805 C C . ASP A 1 103 ? 2.347 3.070 -10.281 1.00 96.62 103 ASP A C 1
ATOM 807 O O . ASP A 1 103 ? 3.179 2.254 -9.885 1.00 96.62 103 ASP A O 1
ATOM 811 N N . ALA A 1 104 ? 2.220 3.361 -11.582 1.00 97.12 104 ALA A N 1
ATOM 812 C CA . ALA A 1 104 ? 3.036 2.756 -12.637 1.00 97.12 104 ALA A CA 1
ATOM 813 C C . ALA A 1 104 ? 4.530 3.101 -12.502 1.00 97.12 104 ALA A C 1
ATOM 815 O O . ALA A 1 104 ? 5.383 2.243 -12.735 1.00 97.12 104 ALA A O 1
ATOM 816 N N . GLN A 1 105 ? 4.861 4.325 -12.078 1.00 97.88 105 GLN A N 1
ATOM 817 C CA . GLN A 1 105 ? 6.236 4.748 -11.810 1.00 97.88 105 GLN A CA 1
ATOM 818 C C . GLN A 1 105 ? 6.837 3.982 -10.626 1.00 97.88 105 GLN A C 1
ATOM 820 O O . GLN A 1 105 ? 7.962 3.490 -10.719 1.00 97.88 105 GLN A O 1
ATOM 825 N N . GLN A 1 106 ? 6.090 3.844 -9.526 1.00 98.12 106 GLN A N 1
ATOM 826 C CA . GLN A 1 106 ? 6.522 3.069 -8.358 1.00 98.12 106 GLN A CA 1
ATOM 827 C C . GLN A 1 106 ? 6.719 1.591 -8.703 1.00 98.12 106 GLN A C 1
ATOM 829 O O . GLN A 1 106 ? 7.713 0.985 -8.303 1.00 98.12 106 GLN A O 1
ATOM 834 N N . GLU A 1 107 ? 5.807 1.019 -9.488 1.00 97.31 107 GLU A N 1
ATOM 835 C CA . GLU A 1 107 ? 5.929 -0.356 -9.963 1.00 97.31 107 GLU A CA 1
ATOM 836 C C . GLU A 1 107 ? 7.149 -0.533 -10.873 1.00 97.31 107 GLU A C 1
ATOM 838 O O . GLU A 1 107 ? 7.913 -1.482 -10.702 1.00 97.31 107 GLU A O 1
ATOM 843 N N . THR A 1 108 ? 7.393 0.418 -11.776 1.00 98.06 108 THR A N 1
ATOM 844 C CA . THR A 1 108 ? 8.578 0.416 -12.644 1.00 98.06 108 THR A CA 1
ATOM 845 C C . THR A 1 108 ? 9.862 0.439 -11.822 1.00 98.06 108 THR A C 1
ATOM 847 O O . THR A 1 108 ? 10.739 -0.386 -12.056 1.00 98.06 108 THR A O 1
ATOM 850 N N . GLN A 1 109 ? 9.956 1.304 -10.805 1.00 98.12 109 GLN A N 1
ATOM 851 C CA . GLN A 1 109 ? 11.104 1.341 -9.891 1.00 98.12 109 GLN A CA 1
ATOM 852 C C . GLN A 1 109 ? 11.288 0.012 -9.148 1.00 98.12 109 GLN A C 1
ATOM 854 O O . GLN A 1 109 ? 12.398 -0.506 -9.055 1.00 98.12 109 GLN A O 1
ATOM 859 N N . ARG A 1 110 ? 10.199 -0.583 -8.651 1.00 98.19 110 ARG A N 1
ATOM 860 C CA . ARG A 1 110 ? 10.239 -1.875 -7.954 1.00 98.19 110 ARG A CA 1
ATOM 861 C C . ARG A 1 110 ? 10.739 -3.001 -8.861 1.00 98.19 110 ARG A C 1
ATOM 863 O O . ARG A 1 110 ? 11.533 -3.833 -8.423 1.00 98.19 110 ARG A O 1
ATOM 870 N N . VAL A 1 111 ? 10.272 -3.046 -10.107 1.00 98.12 111 VAL A N 1
ATOM 871 C CA . VAL A 1 111 ? 10.703 -4.036 -11.103 1.00 98.12 111 VAL A CA 1
ATOM 872 C C . VAL A 1 111 ? 12.141 -3.777 -11.549 1.00 98.12 111 VAL A C 1
ATOM 874 O O . VAL A 1 111 ? 12.899 -4.735 -11.669 1.00 98.12 111 VAL A O 1
ATOM 877 N N . ALA A 1 112 ? 12.550 -2.517 -11.710 1.00 98.25 112 ALA A N 1
ATOM 878 C 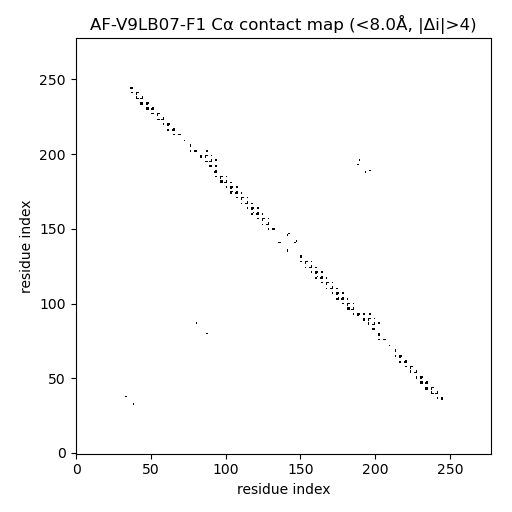CA . ALA A 1 112 ? 13.931 -2.147 -12.017 1.00 98.25 112 ALA A CA 1
ATOM 879 C C . ALA A 1 112 ? 14.901 -2.685 -10.955 1.00 98.25 112 ALA A C 1
ATOM 881 O O . ALA A 1 112 ? 15.838 -3.397 -11.296 1.00 98.25 112 ALA A O 1
ATOM 882 N N . LEU A 1 113 ? 14.605 -2.480 -9.665 1.00 98.25 113 LEU A N 1
ATOM 883 C CA . LEU A 1 113 ? 15.420 -3.014 -8.563 1.00 98.25 113 LEU A CA 1
ATOM 884 C C . LEU A 1 113 ? 15.509 -4.550 -8.574 1.00 98.25 113 LEU A C 1
ATOM 886 O O . LEU A 1 113 ? 16.534 -5.131 -8.212 1.00 98.25 113 LEU A O 1
ATOM 890 N N . ARG A 1 114 ? 14.433 -5.238 -8.977 1.00 97.44 114 ARG A N 1
ATOM 891 C CA . ARG A 1 114 ? 14.440 -6.703 -9.133 1.00 97.44 114 ARG A CA 1
ATOM 892 C C . ARG A 1 114 ? 15.309 -7.137 -10.307 1.00 97.44 114 ARG A C 1
ATOM 894 O O . ARG A 1 114 ? 16.081 -8.080 -10.157 1.00 97.44 114 ARG A O 1
ATOM 901 N N . TYR A 1 115 ? 15.200 -6.446 -11.438 1.00 98.38 115 TYR A N 1
ATOM 902 C CA . TYR A 1 115 ? 16.033 -6.690 -12.609 1.00 98.38 115 TYR A CA 1
ATOM 903 C C . TYR A 1 115 ? 17.516 -6.447 -12.297 1.00 98.38 115 TYR A C 1
ATOM 905 O O . TYR A 1 115 ? 18.332 -7.322 -12.559 1.00 98.38 115 TYR A O 1
ATOM 913 N N . GLU A 1 116 ? 17.864 -5.340 -11.639 1.00 98.19 116 GLU A N 1
ATOM 914 C CA . GLU A 1 116 ? 19.233 -5.045 -11.189 1.00 98.19 116 GLU A CA 1
ATOM 915 C C . GLU A 1 116 ? 19.793 -6.147 -10.283 1.00 98.19 116 GLU A C 1
ATOM 917 O O . GLU A 1 116 ? 20.937 -6.578 -10.443 1.00 98.19 116 GLU A O 1
ATOM 922 N N . ARG A 1 117 ? 18.971 -6.667 -9.361 1.00 98.19 117 ARG A N 1
ATOM 923 C CA . ARG A 1 117 ? 19.355 -7.815 -8.533 1.00 98.19 117 ARG A CA 1
ATOM 924 C C . ARG A 1 117 ? 19.610 -9.062 -9.383 1.00 98.19 117 ARG A C 1
ATOM 926 O O . ARG A 1 117 ? 20.606 -9.739 -9.146 1.00 98.19 117 ARG A O 1
ATOM 933 N N . ALA A 1 118 ? 18.752 -9.364 -10.358 1.00 97.75 118 ALA A N 1
ATOM 934 C CA . ALA A 1 118 ? 18.935 -10.500 -11.265 1.00 97.75 118 ALA A CA 1
ATOM 935 C C . ALA A 1 118 ? 20.211 -10.365 -12.114 1.00 97.75 118 ALA A C 1
ATOM 937 O O . ALA A 1 118 ? 20.973 -11.322 -12.227 1.00 97.75 118 ALA A O 1
ATOM 938 N N . VAL A 1 119 ? 20.502 -9.163 -12.621 1.00 98.25 119 VAL A N 1
ATOM 939 C CA . VAL A 1 119 ? 21.757 -8.846 -13.324 1.00 98.25 119 VAL A CA 1
ATOM 940 C C . VAL A 1 119 ? 22.965 -9.092 -12.418 1.00 98.25 119 VAL A C 1
ATOM 942 O O . VAL A 1 119 ? 23.913 -9.758 -12.825 1.00 98.25 119 VAL A O 1
ATOM 945 N N . SER A 1 120 ? 22.924 -8.602 -11.176 1.00 98.00 120 SER A N 1
ATOM 946 C CA . SER A 1 120 ? 24.003 -8.804 -10.202 1.00 98.00 120 SER A CA 1
ATOM 947 C C . SER A 1 120 ? 24.234 -10.290 -9.895 1.00 98.00 120 SER A C 1
ATOM 949 O O . SER A 1 120 ? 25.372 -10.759 -9.919 1.00 98.00 120 SER A O 1
ATOM 951 N N . MET A 1 121 ? 23.159 -11.063 -9.695 1.00 96.25 121 MET A N 1
ATOM 952 C CA . MET A 1 121 ? 23.241 -12.512 -9.476 1.00 96.25 121 MET A CA 1
ATOM 953 C C . MET A 1 121 ? 23.818 -13.254 -10.687 1.00 96.25 121 MET A C 1
ATOM 955 O O . MET A 1 121 ? 24.653 -14.139 -10.508 1.00 96.25 121 MET A O 1
ATOM 959 N N . HIS A 1 122 ? 23.425 -12.881 -11.908 1.00 97.62 122 HIS A N 1
ATOM 960 C CA . HIS A 1 122 ? 23.990 -13.452 -13.129 1.00 97.62 122 HIS A CA 1
ATOM 961 C C . HIS A 1 122 ? 25.490 -13.147 -13.264 1.00 97.62 122 HIS A C 1
ATOM 963 O O . HIS A 1 122 ? 26.277 -14.055 -13.528 1.00 97.62 122 HIS A O 1
ATOM 969 N N . ASN A 1 123 ? 25.911 -11.907 -12.999 1.00 96.62 123 ASN A N 1
ATOM 970 C CA . ASN A 1 123 ? 27.327 -11.530 -13.023 1.00 96.62 123 ASN A CA 1
ATOM 971 C C . ASN A 1 123 ? 28.145 -12.320 -11.991 1.00 96.62 123 ASN A C 1
ATOM 973 O O . ASN A 1 123 ? 29.211 -12.835 -12.321 1.00 96.62 123 ASN A O 1
ATOM 977 N N . ALA A 1 124 ? 27.626 -12.484 -10.771 1.00 95.69 124 ALA A N 1
ATOM 978 C CA . ALA A 1 124 ? 28.266 -13.309 -9.748 1.00 95.69 124 ALA A CA 1
ATOM 979 C C . ALA A 1 124 ? 28.352 -14.787 -10.169 1.00 95.69 124 ALA A C 1
ATOM 981 O O . ALA A 1 124 ? 29.372 -15.436 -9.946 1.00 95.69 124 ALA A O 1
ATOM 982 N N . ALA A 1 125 ? 27.307 -15.323 -10.810 1.00 94.31 125 ALA A N 1
ATOM 983 C CA . ALA A 1 125 ? 27.321 -16.680 -11.350 1.00 94.31 125 ALA A CA 1
ATOM 984 C C . ALA A 1 125 ? 28.388 -16.859 -12.438 1.00 94.31 125 ALA A C 1
ATOM 986 O O . ALA A 1 125 ? 29.104 -17.860 -12.430 1.00 94.31 125 ALA A O 1
ATOM 987 N N . ARG A 1 126 ? 28.535 -15.878 -13.336 1.00 94.88 126 ARG A N 1
ATOM 988 C CA . ARG A 1 126 ? 29.580 -15.886 -14.368 1.00 94.88 126 ARG A CA 1
ATOM 989 C C . ARG A 1 126 ? 30.984 -15.860 -13.777 1.00 94.88 1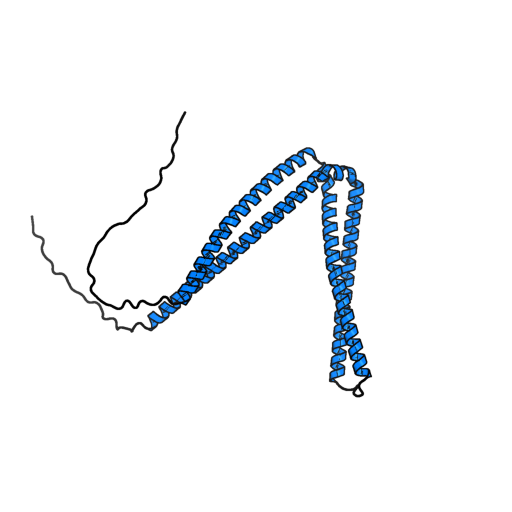26 ARG A C 1
ATOM 991 O O . ARG A 1 126 ? 31.834 -16.613 -14.237 1.00 94.88 126 ARG A O 1
ATOM 998 N N . GLU A 1 127 ? 31.211 -15.041 -12.755 1.00 92.56 127 GLU A N 1
ATOM 999 C CA . GLU A 1 127 ? 32.510 -14.975 -1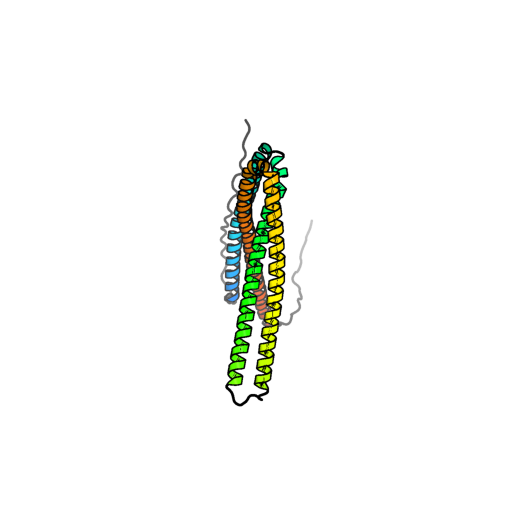2.079 1.00 92.56 127 GLU A CA 1
ATOM 1000 C C . GLU A 1 127 ? 32.858 -16.307 -11.396 1.00 92.56 127 GLU A C 1
ATOM 1002 O O . GLU A 1 127 ? 33.994 -16.767 -11.476 1.00 92.56 127 GLU A O 1
ATOM 1007 N N . MET A 1 128 ? 31.874 -16.989 -10.794 1.00 86.81 128 MET A N 1
ATOM 1008 C CA . MET A 1 128 ? 32.088 -18.323 -10.218 1.00 86.81 128 MET A CA 1
ATOM 1009 C C . MET A 1 128 ? 32.538 -19.350 -11.267 1.00 86.81 128 MET A C 1
ATOM 1011 O O . MET A 1 128 ? 33.442 -20.135 -10.986 1.00 86.81 128 MET A O 1
ATOM 1015 N N . VAL A 1 129 ? 31.940 -19.344 -12.467 1.00 87.12 129 VAL A N 1
ATOM 1016 C CA . VAL A 1 129 ? 32.389 -20.209 -13.576 1.00 87.12 129 VAL A CA 1
ATOM 1017 C C . VAL A 1 129 ? 33.806 -19.840 -14.004 1.00 87.12 129 VAL A C 1
ATOM 1019 O O . VAL A 1 129 ? 34.645 -20.725 -14.125 1.00 87.12 129 VAL A O 1
ATOM 1022 N N . TYR A 1 130 ? 34.101 -18.549 -14.154 1.00 88.12 130 TYR A N 1
ATOM 1023 C CA . TYR A 1 130 ? 35.424 -18.079 -14.559 1.00 88.12 130 TYR A CA 1
ATOM 1024 C C . TYR A 1 130 ? 36.534 -18.523 -13.590 1.00 88.12 130 TYR A C 1
ATOM 1026 O O . TYR A 1 130 ? 37.565 -19.045 -14.016 1.00 88.12 130 TYR A O 1
ATOM 1034 N N . VAL A 1 131 ? 36.312 -18.395 -12.277 1.00 86.81 131 VAL A N 1
ATOM 1035 C CA . VAL A 1 131 ? 37.259 -18.871 -11.253 1.00 86.81 131 VAL A CA 1
ATOM 1036 C C . VAL A 1 131 ? 37.401 -20.398 -11.288 1.00 86.81 131 VAL A C 1
ATOM 1038 O O . VAL A 1 131 ? 38.518 -20.912 -11.184 1.00 86.81 131 VAL A O 1
ATOM 1041 N N . ALA A 1 132 ? 36.299 -21.134 -11.474 1.00 81.94 132 ALA A N 1
ATOM 1042 C CA . ALA A 1 132 ? 36.333 -22.592 -11.595 1.00 81.94 132 ALA A CA 1
ATOM 1043 C C . ALA A 1 132 ? 37.140 -23.053 -12.826 1.00 81.94 132 ALA A C 1
ATOM 1045 O O . ALA A 1 132 ? 37.943 -23.982 -12.732 1.00 81.94 132 ALA A O 1
ATOM 1046 N N . GLU A 1 133 ? 36.993 -22.368 -13.962 1.00 80.94 133 GLU A N 1
ATOM 1047 C CA . GLU A 1 133 ? 37.759 -22.629 -15.185 1.00 80.94 133 GLU A CA 1
ATOM 1048 C C . GLU A 1 133 ? 39.257 -22.343 -15.004 1.00 80.94 133 GLU A C 1
ATOM 1050 O O . GLU A 1 133 ? 40.093 -23.129 -15.456 1.00 80.94 133 GLU A O 1
ATOM 1055 N N . GLN A 1 134 ? 39.623 -21.261 -14.306 1.00 82.75 134 GLN A N 1
ATOM 1056 C CA . GLN A 1 134 ? 41.026 -20.967 -13.992 1.00 82.75 134 GLN A CA 1
ATOM 1057 C C . GLN A 1 134 ? 41.664 -22.040 -13.103 1.00 82.75 134 GLN A C 1
ATOM 1059 O O . GLN A 1 134 ? 42.785 -22.473 -13.379 1.00 82.75 134 GLN A O 1
ATOM 1064 N N . GLY A 1 135 ? 40.949 -22.499 -12.070 1.00 76.69 135 GLY A N 1
ATOM 1065 C CA . GLY A 1 135 ? 41.406 -23.587 -11.201 1.00 76.69 135 GLY A CA 1
ATOM 1066 C C . GLY A 1 135 ? 41.657 -24.882 -11.979 1.00 76.69 135 GLY A C 1
ATOM 1067 O O . GLY A 1 135 ? 42.702 -25.511 -11.818 1.00 76.69 135 GLY A O 1
ATOM 1068 N N . LEU A 1 136 ? 40.756 -25.224 -12.906 1.00 71.81 136 LEU A N 1
ATOM 1069 C CA . LEU A 1 136 ? 40.887 -26.397 -13.775 1.00 71.81 136 LEU A CA 1
ATOM 1070 C C . LEU A 1 136 ? 42.057 -26.284 -14.768 1.00 71.81 136 LEU A C 1
ATOM 1072 O O . LEU A 1 136 ? 42.695 -27.283 -15.102 1.00 71.81 136 LEU A O 1
ATOM 1076 N N . MET A 1 137 ? 42.351 -25.079 -15.264 1.00 69.56 137 MET A N 1
ATOM 1077 C CA . MET A 1 137 ? 43.475 -24.861 -16.179 1.00 69.56 137 MET A CA 1
ATOM 1078 C C . MET A 1 137 ? 44.837 -24.988 -15.482 1.00 69.56 137 MET A C 1
ATOM 1080 O O . MET A 1 137 ? 45.803 -25.374 -16.147 1.00 69.56 137 MET A O 1
ATOM 1084 N N . ALA A 1 138 ? 44.896 -24.689 -14.179 1.00 71.75 138 ALA A N 1
ATOM 1085 C CA . ALA A 1 138 ? 46.093 -24.769 -13.345 1.00 71.75 138 ALA A CA 1
ATOM 1086 C C . ALA A 1 138 ? 46.400 -26.190 -12.829 1.00 71.75 138 ALA A C 1
ATOM 1088 O O . ALA A 1 138 ? 47.564 -26.494 -12.564 1.00 71.75 138 ALA A O 1
ATOM 1089 N N . ASP A 1 139 ? 45.393 -27.061 -12.710 1.00 67.69 139 ASP A N 1
ATOM 1090 C CA . ASP A 1 139 ? 45.568 -28.429 -12.213 1.00 67.69 139 ASP A CA 1
ATOM 1091 C C . ASP A 1 139 ? 45.886 -29.438 -13.343 1.00 67.69 139 ASP A C 1
ATOM 1093 O O . ASP A 1 139 ? 45.348 -29.384 -14.454 1.00 67.69 139 ASP A O 1
ATOM 1097 N N . ARG A 1 140 ? 46.784 -30.396 -13.072 1.00 61.06 140 ARG A N 1
ATOM 1098 C CA . ARG A 1 140 ? 47.215 -31.437 -14.033 1.00 61.06 140 ARG A CA 1
ATOM 1099 C C . ARG A 1 140 ? 46.188 -32.567 -14.187 1.00 61.06 140 ARG A C 1
ATOM 1101 O O . ARG A 1 140 ? 46.317 -33.364 -15.115 1.00 61.06 140 ARG A O 1
ATOM 1108 N N . ASN A 1 141 ? 45.176 -32.622 -13.317 1.00 61.81 141 ASN A N 1
ATOM 1109 C CA . ASN A 1 141 ? 44.191 -33.703 -13.201 1.00 61.81 141 ASN A CA 1
ATOM 1110 C C . ASN A 1 141 ? 42.835 -33.392 -13.881 1.00 61.81 141 ASN A C 1
ATOM 1112 O O . ASN A 1 141 ? 41.766 -33.657 -13.341 1.00 61.81 141 ASN A O 1
ATOM 1116 N N . ARG A 1 142 ? 42.868 -32.875 -15.117 1.00 61.16 142 ARG A N 1
ATOM 1117 C CA . ARG A 1 142 ? 41.703 -32.421 -15.919 1.00 61.16 142 ARG A CA 1
ATOM 1118 C C . ARG A 1 142 ? 40.595 -33.457 -16.209 1.00 61.16 142 ARG A C 1
ATOM 1120 O O . ARG A 1 142 ? 39.625 -33.117 -16.877 1.00 61.16 142 ARG A O 1
ATOM 1127 N N . LEU A 1 143 ? 40.755 -34.711 -15.784 1.00 65.94 143 LEU A N 1
ATOM 1128 C CA . LEU A 1 143 ? 39.879 -35.848 -16.110 1.00 65.94 143 LEU A CA 1
ATOM 1129 C C . LEU A 1 143 ? 39.130 -36.408 -14.888 1.00 65.94 143 LEU A C 1
ATOM 1131 O O . LEU A 1 143 ? 38.594 -37.510 -14.957 1.00 65.94 143 LEU A O 1
ATOM 1135 N N . ASP A 1 144 ? 39.116 -35.690 -13.766 1.00 78.31 144 ASP A N 1
ATOM 1136 C CA . ASP A 1 144 ? 38.378 -36.105 -12.573 1.00 78.31 144 ASP A CA 1
ATOM 1137 C C . ASP A 1 144 ? 36.854 -35.876 -12.760 1.00 78.31 144 ASP A C 1
ATOM 1139 O O . ASP A 1 144 ? 36.423 -34.736 -12.974 1.00 78.31 144 ASP A O 1
ATOM 1143 N N . PRO A 1 145 ? 36.022 -36.937 -12.681 1.00 82.69 145 PRO A N 1
ATOM 1144 C CA . PRO A 1 145 ? 34.568 -36.854 -12.851 1.00 82.69 145 PRO A CA 1
ATOM 1145 C C . PRO A 1 145 ? 33.873 -35.858 -11.913 1.00 82.69 145 PRO A C 1
ATOM 1147 O O . PRO A 1 145 ? 32.888 -35.233 -12.306 1.00 82.69 145 PRO A O 1
ATOM 1150 N N . THR A 1 146 ? 34.401 -35.654 -10.704 1.00 81.94 146 THR A N 1
ATOM 1151 C CA . THR A 1 146 ? 33.810 -34.737 -9.714 1.00 81.94 146 THR A CA 1
ATOM 1152 C C . THR A 1 146 ? 33.913 -33.271 -10.146 1.00 81.94 146 THR A C 1
ATOM 1154 O O . THR A 1 146 ? 33.008 -32.469 -9.905 1.00 81.94 146 THR A O 1
ATOM 1157 N N . TRP A 1 147 ? 34.977 -32.916 -10.868 1.00 77.19 147 TRP A N 1
ATOM 1158 C CA . TRP A 1 147 ? 35.167 -31.573 -11.416 1.00 77.19 147 TRP A CA 1
ATOM 1159 C C . TRP A 1 147 ? 34.299 -31.319 -12.643 1.00 77.19 147 TRP A C 1
ATOM 1161 O O . TRP A 1 147 ? 33.778 -30.215 -12.812 1.00 77.19 147 TRP A O 1
ATOM 1171 N N . GLN A 1 148 ? 34.085 -32.340 -13.476 1.00 81.94 148 GLN A N 1
ATOM 1172 C CA . GLN A 1 148 ? 33.149 -32.250 -14.595 1.00 81.94 148 GLN A CA 1
ATOM 1173 C C . GLN A 1 148 ? 31.715 -32.012 -14.095 1.00 81.94 148 GLN A C 1
ATOM 1175 O O . GLN A 1 148 ? 31.001 -31.169 -14.640 1.00 81.94 148 GLN A O 1
ATOM 1180 N N . GLU A 1 149 ? 31.304 -32.695 -13.025 1.00 85.81 149 GLU A N 1
ATOM 1181 C CA . GLU A 1 149 ? 30.018 -32.454 -12.361 1.00 85.81 149 GLU A CA 1
ATOM 1182 C C . GLU A 1 149 ? 29.922 -31.034 -11.777 1.00 85.81 149 GLU A C 1
ATOM 1184 O O . GLU A 1 149 ? 28.905 -30.360 -11.967 1.00 85.81 149 GLU A O 1
ATOM 1189 N N . MET A 1 150 ? 30.990 -30.532 -11.144 1.00 84.19 150 MET A N 1
ATOM 1190 C CA . MET A 1 150 ? 31.049 -29.161 -10.621 1.00 84.19 150 MET A CA 1
ATOM 1191 C C . MET A 1 150 ? 30.887 -28.105 -11.725 1.00 84.19 150 MET A C 1
ATOM 1193 O O . MET A 1 150 ? 30.107 -27.163 -11.567 1.00 84.19 150 MET A O 1
ATOM 1197 N N . LEU A 1 151 ? 31.578 -28.264 -12.857 1.00 83.12 151 LEU A N 1
ATOM 1198 C CA . LEU A 1 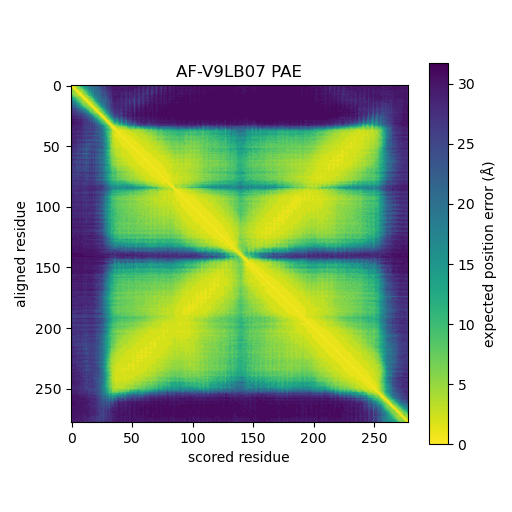151 ? 31.484 -27.338 -13.988 1.00 83.12 151 LEU A CA 1
ATOM 1199 C C . LEU A 1 151 ? 30.094 -27.375 -14.631 1.00 83.12 151 LEU A C 1
ATOM 1201 O O . LEU A 1 151 ? 29.532 -26.326 -14.955 1.00 83.12 151 LEU A O 1
ATOM 1205 N N . ASN A 1 152 ? 29.506 -28.566 -14.761 1.00 88.00 152 ASN A N 1
ATOM 1206 C CA . ASN A 1 152 ? 28.138 -28.726 -15.244 1.00 88.00 152 ASN A CA 1
ATOM 1207 C C . ASN A 1 152 ? 27.139 -28.004 -14.329 1.00 88.00 152 ASN A C 1
ATOM 1209 O O . ASN A 1 152 ? 26.274 -27.279 -14.823 1.00 88.00 152 ASN A O 1
ATOM 1213 N N . HIS A 1 153 ? 27.285 -28.126 -13.004 1.00 89.44 153 HIS A N 1
ATOM 1214 C CA . HIS A 1 153 ? 26.453 -27.391 -12.050 1.00 89.44 153 HIS A CA 1
ATOM 1215 C C . HIS A 1 153 ? 26.664 -25.874 -12.168 1.00 89.44 153 HIS A C 1
ATOM 1217 O O . HIS A 1 153 ? 25.689 -25.117 -12.203 1.00 89.44 153 HIS A O 1
ATOM 1223 N N . ALA A 1 154 ? 27.910 -25.402 -12.218 1.00 87.94 154 ALA A N 1
ATOM 1224 C CA . ALA A 1 154 ? 28.203 -23.975 -12.326 1.00 87.94 154 ALA A CA 1
ATOM 1225 C C . ALA A 1 154 ? 27.615 -23.382 -13.622 1.00 87.94 154 ALA A C 1
ATOM 1227 O O . ALA A 1 154 ? 26.962 -22.338 -13.587 1.00 87.94 154 ALA A O 1
ATOM 1228 N N . THR A 1 155 ? 27.732 -24.108 -14.736 1.00 89.69 155 THR A N 1
ATOM 1229 C CA . THR A 1 155 ? 27.146 -23.746 -16.036 1.00 89.69 155 THR A CA 1
ATOM 1230 C C . THR A 1 155 ? 25.618 -23.716 -15.985 1.00 89.69 155 THR A C 1
ATOM 1232 O O . THR A 1 155 ? 25.003 -22.751 -16.438 1.00 89.69 155 THR A O 1
ATOM 1235 N N . ALA A 1 156 ? 24.984 -24.730 -15.384 1.00 92.88 156 ALA A N 1
ATOM 1236 C CA . ALA A 1 156 ? 23.533 -24.759 -15.201 1.00 92.88 156 ALA A CA 1
ATOM 1237 C C . ALA A 1 156 ? 23.039 -23.553 -14.382 1.00 92.88 156 ALA A C 1
ATOM 1239 O O . ALA A 1 156 ? 22.056 -22.915 -14.755 1.00 92.88 156 ALA A O 1
ATOM 1240 N N . LYS A 1 157 ? 23.770 -23.180 -13.324 1.00 93.75 157 LYS A N 1
ATOM 1241 C CA . LYS A 1 157 ? 23.451 -22.026 -12.471 1.00 93.75 157 LYS A CA 1
ATOM 1242 C C . LYS A 1 157 ? 23.606 -20.686 -13.199 1.00 93.75 157 LYS A C 1
ATOM 1244 O O . LYS A 1 157 ? 22.814 -19.775 -12.971 1.00 93.75 157 LYS A O 1
AT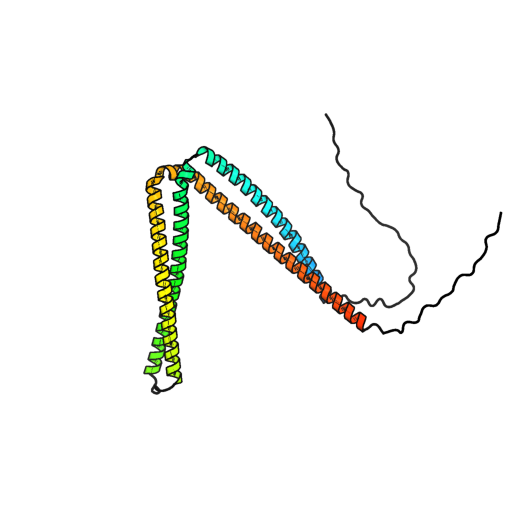OM 1249 N N . VAL A 1 158 ? 24.596 -20.554 -14.086 1.00 95.88 158 VAL A N 1
ATOM 1250 C CA . VAL A 1 158 ? 24.732 -19.369 -14.955 1.00 95.88 158 VAL A CA 1
ATOM 1251 C C . VAL A 1 158 ? 23.562 -19.264 -15.926 1.00 95.88 158 VAL A C 1
ATOM 1253 O O . VAL A 1 158 ? 23.021 -18.171 -16.089 1.00 95.88 158 VAL A O 1
ATOM 1256 N N . ASN A 1 159 ? 23.149 -20.382 -16.526 1.00 95.94 159 ASN A N 1
ATOM 1257 C CA . ASN A 1 159 ? 22.009 -20.417 -17.442 1.00 95.94 159 ASN A CA 1
ATOM 1258 C C . ASN A 1 159 ? 20.695 -20.053 -16.733 1.00 95.94 159 ASN A C 1
ATOM 1260 O O . ASN A 1 159 ? 19.938 -19.234 -17.249 1.00 95.94 159 ASN A O 1
ATOM 1264 N N . GLU A 1 160 ? 20.449 -20.588 -15.534 1.00 96.31 160 GLU A N 1
ATOM 1265 C CA . GLU A 1 160 ? 19.281 -20.232 -14.713 1.00 96.31 160 GLU A CA 1
ATOM 1266 C C . GLU A 1 160 ? 19.273 -18.735 -14.362 1.00 96.31 160 GLU A C 1
ATOM 1268 O O . GLU A 1 160 ? 18.260 -18.048 -14.523 1.00 96.31 160 GLU A O 1
ATOM 1273 N N . ALA A 1 161 ? 20.421 -18.200 -13.932 1.00 96.88 161 ALA A N 1
ATOM 1274 C CA . ALA A 1 161 ? 20.550 -16.785 -13.607 1.00 96.88 161 ALA A CA 1
ATOM 1275 C C . ALA A 1 161 ? 20.372 -15.882 -14.843 1.00 96.88 161 ALA A C 1
ATOM 1277 O O . ALA A 1 161 ? 19.791 -14.802 -14.730 1.00 96.88 161 ALA A O 1
ATOM 1278 N N . GLU A 1 162 ? 20.833 -16.316 -16.020 1.00 97.50 162 GLU A N 1
ATOM 1279 C CA . GLU A 1 162 ? 20.614 -15.605 -17.286 1.00 97.50 162 GLU A CA 1
ATOM 1280 C C . GLU A 1 162 ? 19.137 -15.611 -17.690 1.00 97.50 162 GLU A C 1
ATOM 1282 O O . GLU A 1 162 ? 18.597 -14.584 -18.101 1.00 97.50 162 GLU A O 1
ATOM 1287 N N . GLU A 1 163 ? 18.445 -16.738 -17.530 1.00 97.56 163 GLU A N 1
ATOM 1288 C CA . GLU A 1 163 ? 17.016 -16.815 -17.819 1.00 97.56 163 GLU A CA 1
ATOM 1289 C C . GLU A 1 163 ? 16.203 -15.883 -16.907 1.00 97.56 163 GLU A C 1
ATOM 1291 O O . GLU A 1 163 ? 15.319 -15.163 -17.385 1.00 97.56 163 GLU A O 1
ATOM 1296 N N . GLU A 1 164 ? 16.514 -15.844 -15.607 1.00 96.44 164 GLU A N 1
ATOM 1297 C CA . GLU A 1 164 ? 15.898 -14.900 -14.667 1.00 96.44 164 GLU A CA 1
ATOM 1298 C C . GLU A 1 164 ? 16.217 -13.444 -15.045 1.00 96.44 164 GLU A C 1
ATOM 1300 O O . GLU A 1 164 ? 15.315 -12.602 -15.048 1.00 96.44 164 GLU A O 1
ATOM 1305 N N . ARG A 1 165 ? 17.459 -13.143 -15.453 1.00 98.12 165 ARG A N 1
ATOM 1306 C CA . ARG A 1 165 ? 17.850 -11.815 -15.952 1.00 98.12 165 ARG A CA 1
ATOM 1307 C C . ARG A 1 165 ? 17.011 -11.408 -17.166 1.00 98.12 165 ARG A C 1
ATOM 1309 O O . ARG A 1 165 ? 16.444 -10.317 -17.167 1.00 98.12 165 ARG A O 1
ATOM 1316 N N . LEU A 1 166 ? 16.870 -12.281 -18.165 1.00 98.19 166 LEU A N 1
ATOM 1317 C CA . LEU A 1 166 ? 16.079 -12.028 -19.377 1.00 98.19 166 LEU A CA 1
ATOM 1318 C C . LEU A 1 166 ? 14.573 -11.906 -19.088 1.00 98.19 166 LEU A C 1
ATOM 1320 O O . LEU A 1 166 ? 13.863 -11.132 -19.739 1.00 98.19 166 LEU A O 1
ATOM 1324 N N . ARG A 1 167 ? 14.041 -12.667 -18.123 1.00 97.44 167 ARG A N 1
ATOM 1325 C CA . ARG A 1 167 ? 12.658 -12.499 -17.639 1.00 97.44 167 ARG A CA 1
ATOM 1326 C C . ARG A 1 167 ? 12.476 -11.138 -16.965 1.00 97.44 167 ARG A C 1
ATOM 1328 O O . ARG A 1 167 ? 11.554 -10.411 -17.339 1.00 97.44 167 ARG A O 1
ATOM 1335 N N . GLY A 1 168 ? 13.377 -10.769 -16.057 1.00 97.88 168 GLY A N 1
ATOM 1336 C CA . GLY A 1 168 ? 13.383 -9.462 -15.399 1.00 97.88 168 GLY A CA 1
ATOM 1337 C C . GLY A 1 168 ? 13.501 -8.300 -16.387 1.00 97.88 168 GLY A C 1
ATOM 1338 O O . GLY A 1 168 ? 12.780 -7.314 -16.261 1.00 97.88 168 GLY A O 1
ATOM 1339 N N . GLU A 1 169 ? 14.336 -8.443 -17.417 1.00 98.25 169 GLU A N 1
ATOM 1340 C CA . GLU A 1 169 ? 14.525 -7.441 -18.467 1.00 98.25 169 GLU A CA 1
ATOM 1341 C C . GLU A 1 169 ? 13.237 -7.197 -19.257 1.00 98.25 169 GLU A C 1
ATOM 1343 O O . GLU A 1 169 ? 12.808 -6.051 -19.411 1.00 98.25 169 GLU A O 1
ATOM 1348 N N . ARG A 1 170 ? 12.590 -8.264 -19.740 1.00 98.38 170 ARG A N 1
ATOM 1349 C CA . ARG A 1 170 ? 11.327 -8.157 -20.489 1.00 98.38 170 ARG A CA 1
ATOM 1350 C C . ARG A 1 170 ? 10.234 -7.500 -19.654 1.00 98.38 170 ARG A C 1
ATOM 1352 O O . ARG A 1 170 ? 9.515 -6.637 -20.159 1.00 98.38 170 ARG A O 1
ATOM 1359 N N . GLU A 1 171 ? 10.132 -7.876 -18.383 1.00 97.88 171 GLU A N 1
ATOM 1360 C CA . GLU A 1 171 ? 9.147 -7.300 -17.473 1.00 97.88 171 GLU A CA 1
ATOM 1361 C C . GLU A 1 171 ? 9.431 -5.821 -17.192 1.00 97.88 171 GLU A C 1
ATOM 1363 O O . GLU A 1 171 ? 8.520 -5.000 -17.294 1.00 97.88 171 GLU A O 1
ATOM 1368 N N . HIS A 1 172 ? 10.693 -5.454 -16.943 1.00 98.56 172 HIS A N 1
ATOM 1369 C CA . HIS A 1 172 ? 11.111 -4.063 -16.762 1.00 98.56 172 HIS A CA 1
ATOM 1370 C C . HIS A 1 172 ? 10.762 -3.195 -17.979 1.00 98.56 172 HIS A C 1
ATOM 1372 O O . HIS A 1 172 ? 10.169 -2.124 -17.827 1.00 98.56 172 HIS A O 1
ATOM 1378 N N . HIS A 1 173 ? 11.044 -3.672 -19.195 1.00 98.31 173 HIS A N 1
ATOM 1379 C CA . HIS A 1 173 ? 10.670 -2.967 -20.424 1.00 98.31 173 HIS A CA 1
ATOM 1380 C C . HIS A 1 173 ? 9.149 -2.809 -20.553 1.00 98.31 173 HIS A C 1
ATOM 1382 O O . HIS A 1 173 ? 8.659 -1.736 -20.916 1.00 98.31 173 HIS A O 1
ATOM 1388 N N . ARG A 1 174 ? 8.386 -3.859 -20.224 1.00 98.38 174 ARG A N 1
ATOM 1389 C CA . ARG A 1 174 ? 6.920 -3.847 -20.283 1.00 98.38 174 ARG A CA 1
ATOM 1390 C C . ARG A 1 174 ? 6.326 -2.798 -19.342 1.00 98.38 174 ARG A C 1
ATOM 1392 O O . ARG A 1 174 ? 5.501 -1.999 -19.788 1.00 98.38 174 ARG A O 1
ATOM 1399 N N . VAL A 1 175 ? 6.730 -2.786 -18.069 1.00 98.25 175 VAL A N 1
ATOM 1400 C CA . VAL A 1 175 ? 6.204 -1.825 -17.081 1.00 98.25 175 VAL A CA 1
ATOM 1401 C C . VAL A 1 175 ? 6.676 -0.399 -17.363 1.00 98.25 175 VAL A C 1
ATOM 1403 O O . VAL A 1 175 ? 5.879 0.530 -17.257 1.00 98.25 175 VAL A O 1
ATOM 1406 N N . THR A 1 176 ? 7.908 -0.227 -17.855 1.00 98.44 176 THR A N 1
ATOM 1407 C CA . THR A 1 176 ? 8.427 1.082 -18.281 1.00 98.44 176 THR A CA 1
ATOM 1408 C C . THR A 1 176 ? 7.571 1.679 -19.395 1.00 98.44 176 THR A C 1
ATOM 1410 O O . THR A 1 176 ? 7.181 2.844 -19.315 1.00 98.44 176 THR A O 1
ATOM 1413 N N . ARG A 1 177 ? 7.201 0.882 -20.409 1.00 98.38 177 ARG A N 1
ATOM 1414 C CA . ARG A 1 177 ? 6.308 1.342 -21.484 1.00 98.38 177 ARG A CA 1
ATOM 1415 C C . ARG A 1 177 ? 4.940 1.762 -20.940 1.00 98.38 177 ARG A C 1
ATOM 1417 O O . ARG A 1 177 ? 4.429 2.813 -21.312 1.00 98.38 177 ARG A O 1
ATOM 1424 N N . GLN A 1 178 ? 4.366 0.981 -20.024 1.00 98.00 178 GLN A N 1
ATOM 1425 C CA . GLN A 1 178 ? 3.091 1.323 -19.380 1.00 98.00 178 GLN A CA 1
ATOM 1426 C C . GLN A 1 178 ? 3.176 2.629 -18.577 1.00 98.00 178 GLN A C 1
ATOM 1428 O O . GLN A 1 178 ? 2.245 3.433 -18.622 1.00 98.00 178 GLN A O 1
ATOM 1433 N N . CYS A 1 179 ? 4.294 2.870 -17.886 1.00 98.12 179 CYS A N 1
ATOM 1434 C CA . CYS A 1 179 ? 4.553 4.126 -17.185 1.00 98.12 179 CYS A CA 1
ATOM 1435 C C . CYS A 1 179 ? 4.603 5.310 -18.159 1.00 98.12 179 CYS A C 1
ATOM 1437 O O . CYS A 1 179 ? 3.898 6.297 -17.957 1.00 98.12 179 CYS A O 1
ATOM 1439 N N . GLN A 1 180 ? 5.351 5.183 -19.260 1.00 98.25 180 GLN A N 1
ATOM 1440 C CA . GLN A 1 180 ? 5.442 6.216 -20.299 1.00 98.25 180 GLN A CA 1
ATOM 1441 C C . GLN A 1 180 ? 4.072 6.539 -20.915 1.00 98.25 180 GLN A C 1
ATOM 1443 O O . GLN A 1 180 ? 3.717 7.707 -21.072 1.00 98.25 180 GLN A O 1
ATOM 1448 N N . GLU A 1 181 ? 3.264 5.520 -21.222 1.00 98.12 181 GLU A N 1
ATOM 1449 C CA . GLU A 1 181 ? 1.899 5.702 -21.728 1.00 98.12 181 GLU A CA 1
ATOM 1450 C C . GLU A 1 181 ? 0.995 6.418 -20.711 1.00 98.12 181 GLU A C 1
ATOM 1452 O O . GLU A 1 181 ? 0.196 7.280 -21.085 1.00 98.12 181 GLU A O 1
ATOM 1457 N N . ALA A 1 182 ? 1.099 6.075 -19.423 1.00 97.69 182 ALA A N 1
ATOM 1458 C CA . ALA A 1 182 ? 0.329 6.722 -18.365 1.00 97.69 182 ALA A CA 1
ATOM 1459 C C . ALA A 1 182 ? 0.743 8.193 -18.180 1.00 97.69 182 ALA A C 1
ATOM 1461 O O . ALA A 1 182 ? -0.119 9.070 -18.088 1.00 97.69 182 ALA A O 1
ATOM 1462 N N . GLU A 1 183 ? 2.044 8.488 -18.193 1.00 97.94 183 GLU A N 1
ATOM 1463 C CA . GLU A 1 183 ? 2.577 9.853 -18.131 1.00 97.94 183 GLU A CA 1
ATOM 1464 C C . GLU A 1 183 ? 2.153 10.694 -19.342 1.00 97.94 183 GLU A C 1
ATOM 1466 O O . GLU A 1 183 ? 1.744 11.847 -19.178 1.00 97.94 183 GLU A O 1
ATOM 1471 N N . ALA A 1 184 ? 2.166 10.120 -20.549 1.00 98.25 184 ALA A N 1
ATOM 1472 C CA . ALA A 1 184 ? 1.702 10.795 -21.760 1.00 98.25 184 ALA A CA 1
ATOM 1473 C C . ALA A 1 184 ? 0.222 11.205 -21.653 1.00 98.25 184 ALA A C 1
ATOM 1475 O O . ALA A 1 184 ? -0.120 12.358 -21.934 1.00 98.25 184 ALA A O 1
ATOM 1476 N N . ARG A 1 185 ? -0.646 10.313 -21.150 1.00 97.81 185 ARG A N 1
ATOM 1477 C CA . ARG A 1 185 ? -2.064 10.630 -20.886 1.00 97.81 185 ARG A CA 1
ATOM 1478 C C . ARG A 1 185 ? -2.221 11.756 -19.866 1.00 97.81 185 ARG A C 1
ATOM 1480 O O . ARG A 1 185 ? -3.063 12.637 -20.037 1.00 97.81 185 ARG A O 1
ATOM 1487 N N . VAL A 1 186 ? -1.402 11.772 -18.811 1.00 98.19 186 VAL A N 1
ATOM 1488 C CA . VAL A 1 186 ? -1.407 12.866 -17.824 1.00 98.19 186 VAL A CA 1
ATOM 1489 C C . VAL A 1 186 ? -1.052 14.194 -18.485 1.00 98.19 186 VAL A C 1
ATOM 1491 O O . VAL A 1 186 ? -1.735 15.189 -18.239 1.00 98.19 186 VAL A O 1
ATOM 1494 N N . GLN A 1 187 ? -0.026 14.221 -19.339 1.00 98.12 187 GLN A N 1
ATOM 1495 C CA . GLN A 1 187 ? 0.373 15.431 -20.060 1.00 98.12 187 GLN A CA 1
ATOM 1496 C C . GLN A 1 187 ? -0.720 15.920 -21.020 1.00 98.12 187 GLN A C 1
ATOM 1498 O O . GLN A 1 187 ? -0.979 17.123 -21.097 1.00 98.12 187 GLN A O 1
ATOM 1503 N N . GLU A 1 188 ? -1.385 15.013 -21.731 1.00 98.06 188 GLU A N 1
ATOM 1504 C CA . GLU A 1 188 ? -2.506 15.331 -22.620 1.00 98.06 188 GLU A CA 1
ATOM 1505 C C . GLU A 1 188 ? -3.685 15.951 -21.852 1.00 98.06 188 GLU A C 1
ATOM 1507 O O . GLU A 1 188 ? -4.178 17.032 -22.200 1.00 98.06 188 GLU A O 1
ATOM 1512 N N . LEU A 1 189 ? -4.093 15.321 -20.748 1.00 97.25 189 LEU A N 1
ATOM 1513 C CA . LEU A 1 189 ? -5.158 15.823 -19.878 1.00 97.25 189 LEU A CA 1
ATOM 1514 C C . LEU A 1 189 ? -4.775 17.149 -19.210 1.00 97.25 189 LEU A C 1
ATOM 1516 O O . LEU A 1 189 ? -5.611 18.040 -19.068 1.00 97.25 189 LEU A O 1
ATOM 1520 N N . GLN A 1 190 ? -3.505 17.331 -18.844 1.00 96.69 190 GLN A N 1
ATOM 1521 C CA . GLN A 1 190 ? -3.011 18.588 -18.285 1.00 96.69 190 GLN A CA 1
ATOM 1522 C C . GLN A 1 190 ? -3.132 19.745 -19.282 1.00 96.69 190 GLN A C 1
ATOM 1524 O O . GLN A 1 190 ? -3.505 20.857 -18.892 1.00 96.69 190 GLN A O 1
ATOM 1529 N N . LYS A 1 191 ? -2.831 19.495 -20.562 1.00 97.25 191 LYS A N 1
ATOM 1530 C CA . LYS A 1 191 ? -2.956 20.490 -21.635 1.00 97.25 191 LYS A CA 1
ATOM 1531 C C . LYS A 1 191 ? -4.424 20.839 -21.892 1.00 97.25 191 LYS A C 1
ATOM 1533 O O . LYS A 1 191 ? -4.770 22.020 -21.903 1.00 97.25 191 LYS A O 1
ATOM 1538 N N . SER A 1 192 ? -5.286 19.834 -22.035 1.00 97.00 192 SER A N 1
ATOM 1539 C CA . SER A 1 192 ? -6.704 20.021 -22.379 1.00 97.00 192 SER A CA 1
ATOM 1540 C C . SER A 1 192 ? -7.563 20.562 -21.224 1.00 97.00 192 SER A C 1
ATOM 1542 O O . SER A 1 192 ? -8.494 21.331 -21.461 1.00 97.00 192 SER A O 1
ATOM 1544 N N . LEU A 1 193 ? -7.239 20.241 -19.964 1.00 96.38 193 LEU A N 1
ATOM 1545 C CA . LEU A 1 193 ? -8.058 20.583 -18.787 1.00 96.38 193 LEU A CA 1
ATOM 1546 C C . LEU A 1 193 ? -7.449 21.673 -17.885 1.00 96.38 193 LEU A C 1
ATOM 1548 O O . LEU A 1 193 ? -7.942 21.898 -16.776 1.00 96.38 193 LEU A O 1
ATOM 1552 N N . LYS A 1 194 ? -6.418 22.398 -18.345 1.00 96.31 194 LYS A N 1
ATOM 1553 C CA . LYS A 1 194 ? -5.616 23.356 -17.549 1.00 96.31 194 LYS A CA 1
ATOM 1554 C C . LYS A 1 194 ? -6.437 24.265 -16.620 1.00 96.31 194 LYS A C 1
ATOM 1556 O O . LYS A 1 194 ? -6.157 24.343 -15.426 1.00 96.31 194 LYS A O 1
ATOM 1561 N N . ARG A 1 195 ? -7.466 24.945 -17.142 1.00 96.06 195 ARG A N 1
ATOM 1562 C CA . ARG A 1 195 ? -8.301 25.884 -16.357 1.00 96.06 195 ARG A CA 1
ATOM 1563 C C . ARG A 1 195 ? -9.084 25.179 -15.246 1.00 96.06 195 ARG A C 1
ATOM 1565 O O . ARG A 1 195 ? -9.179 25.689 -14.133 1.00 96.06 195 ARG A O 1
ATOM 1572 N N . VAL A 1 196 ? -9.634 24.004 -15.547 1.00 96.00 196 VAL A N 1
ATOM 1573 C CA . VAL A 1 196 ? -10.438 23.216 -14.606 1.00 96.00 196 VAL A CA 1
ATOM 1574 C C . VAL A 1 196 ? -9.549 22.619 -13.514 1.00 96.00 196 VAL A C 1
ATOM 1576 O O . VAL A 1 196 ? -9.927 22.636 -12.343 1.00 96.00 196 VAL A O 1
ATOM 1579 N N . ILE A 1 197 ? -8.343 22.166 -13.870 1.00 96.00 197 ILE A N 1
ATOM 1580 C CA . ILE A 1 197 ? -7.341 21.667 -12.919 1.00 96.00 197 ILE A CA 1
ATOM 1581 C C . ILE A 1 197 ? -6.969 22.758 -11.914 1.00 96.00 197 ILE A C 1
ATOM 1583 O O . ILE A 1 197 ? -7.031 22.511 -10.714 1.00 96.00 197 ILE A O 1
ATOM 1587 N N . ILE A 1 198 ? -6.651 23.971 -12.383 1.00 95.88 198 ILE A N 1
ATOM 1588 C CA . ILE A 1 198 ? -6.288 25.098 -11.506 1.00 95.88 198 ILE A CA 1
ATOM 1589 C C . ILE A 1 198 ? -7.434 25.426 -10.545 1.00 95.88 198 ILE A C 1
ATOM 1591 O O . ILE A 1 198 ? -7.215 25.530 -9.342 1.00 95.88 198 ILE A O 1
ATOM 1595 N N . LYS A 1 199 ? -8.666 25.536 -11.058 1.00 95.44 199 LYS A N 1
ATOM 1596 C CA . LYS A 1 199 ? -9.835 25.881 -10.239 1.00 95.44 199 LYS A CA 1
ATOM 1597 C C . LYS A 1 199 ? -10.180 24.799 -9.206 1.00 95.44 199 LYS A C 1
ATOM 1599 O O . LYS A 1 199 ? -10.589 25.126 -8.101 1.00 95.44 199 LYS A O 1
ATOM 1604 N N . SER A 1 200 ? -10.027 23.521 -9.555 1.00 96.06 200 SER A N 1
ATOM 1605 C CA . SER A 1 200 ? -10.358 22.387 -8.675 1.00 96.06 200 SER A CA 1
ATOM 1606 C C . SER A 1 200 ? -9.219 21.964 -7.739 1.00 96.06 200 SER A C 1
ATOM 1608 O O . SER A 1 200 ? -9.456 21.189 -6.814 1.00 96.06 200 SER A O 1
ATOM 1610 N N . LYS A 1 201 ? -7.997 22.475 -7.940 1.00 95.25 201 LYS A N 1
ATOM 1611 C CA . LYS A 1 201 ? -6.800 22.128 -7.157 1.00 95.25 201 LYS A CA 1
ATOM 1612 C C . LYS A 1 201 ? -7.002 22.190 -5.632 1.00 95.25 201 LYS A C 1
ATOM 1614 O O . LYS A 1 201 ? -6.693 21.181 -4.999 1.00 95.25 201 LYS A O 1
ATOM 1619 N N . PRO A 1 202 ? -7.591 23.253 -5.040 1.00 95.00 202 PRO A N 1
ATOM 1620 C CA . PRO A 1 202 ? -7.778 23.319 -3.586 1.00 95.00 202 PRO A CA 1
ATOM 1621 C C . PRO A 1 202 ? -8.620 22.164 -3.026 1.00 95.00 202 PRO A C 1
ATOM 1623 O O . PRO A 1 202 ? -8.326 21.645 -1.952 1.00 95.00 202 PRO A O 1
ATOM 1626 N N . TYR A 1 203 ? -9.626 21.709 -3.782 1.00 96.06 203 TYR A N 1
ATOM 1627 C CA . TYR A 1 203 ? -10.473 20.583 -3.388 1.00 96.06 203 TYR A CA 1
ATOM 1628 C C . TYR A 1 203 ? -9.714 19.259 -3.389 1.00 96.06 203 TYR A C 1
ATOM 1630 O O . TYR A 1 203 ? -9.824 18.485 -2.439 1.00 96.06 203 TYR A O 1
ATOM 1638 N N . PHE A 1 204 ? -8.930 18.985 -4.435 1.00 95.88 204 PHE A N 1
ATOM 1639 C CA . PHE A 1 204 ? -8.169 17.737 -4.516 1.00 95.88 204 PHE A CA 1
ATOM 1640 C C . PHE A 1 204 ? -7.015 17.689 -3.506 1.00 95.88 204 PHE A C 1
ATOM 1642 O O . PHE A 1 204 ? -6.734 16.616 -2.977 1.00 95.88 204 PHE A O 1
ATOM 1649 N N . GLU A 1 205 ? -6.393 18.827 -3.187 1.00 95.12 205 GLU A N 1
ATOM 1650 C CA . GLU A 1 205 ? -5.388 18.925 -2.120 1.00 95.12 205 GLU A CA 1
ATOM 1651 C C . GLU A 1 205 ? -6.006 18.676 -0.741 1.00 95.12 205 GLU A C 1
ATOM 1653 O O . GLU A 1 205 ? -5.510 17.834 0.007 1.00 95.12 205 GLU A O 1
ATOM 1658 N N . LEU A 1 206 ? -7.136 19.320 -0.435 1.00 95.75 206 LEU A N 1
ATOM 1659 C CA . LEU A 1 206 ? -7.852 19.096 0.821 1.00 95.75 206 LEU A CA 1
ATOM 1660 C C . LEU A 1 206 ? -8.338 17.644 0.948 1.00 95.75 206 LEU A C 1
ATOM 1662 O O . LEU A 1 206 ? -8.218 17.028 2.007 1.00 95.75 206 LEU A O 1
ATOM 1666 N N . LYS A 1 207 ? -8.849 17.064 -0.145 1.00 96.12 207 LYS A N 1
ATOM 1667 C CA . LYS A 1 207 ? -9.251 15.653 -0.192 1.00 96.12 207 LYS A CA 1
ATOM 1668 C C . LYS A 1 207 ? -8.067 14.723 0.066 1.00 96.12 207 LYS A C 1
ATOM 1670 O O . LYS A 1 207 ? -8.222 13.749 0.794 1.00 96.12 207 LYS A O 1
ATOM 1675 N N . ALA A 1 208 ? -6.899 15.011 -0.506 1.00 95.62 208 ALA A N 1
ATOM 1676 C CA . ALA A 1 208 ? -5.695 14.219 -0.274 1.00 95.62 208 ALA A CA 1
ATOM 1677 C C . ALA A 1 208 ? -5.240 14.286 1.194 1.00 95.62 208 ALA A C 1
ATOM 1679 O O . ALA A 1 208 ? -4.925 13.248 1.769 1.00 95.62 208 ALA A O 1
ATOM 1680 N N . GLN A 1 209 ? -5.276 15.472 1.812 1.00 96.94 209 GLN A N 1
ATOM 1681 C CA . GLN A 1 209 ? -4.959 15.647 3.235 1.00 96.94 209 GLN A CA 1
ATOM 1682 C C . GLN A 1 209 ? -5.905 14.837 4.129 1.00 96.94 209 GLN A C 1
ATOM 1684 O O . GLN A 1 209 ? -5.446 14.078 4.978 1.00 96.94 209 GLN A O 1
ATOM 1689 N N . PHE A 1 210 ? -7.222 14.931 3.907 1.00 97.75 210 PHE A N 1
ATOM 1690 C CA . PHE A 1 210 ? -8.178 14.141 4.686 1.00 97.75 210 PHE A CA 1
ATOM 1691 C C . PHE A 1 210 ? -8.042 12.645 4.450 1.00 97.75 210 PHE A C 1
ATOM 1693 O O . PHE A 1 210 ? -8.120 11.890 5.409 1.00 97.75 210 PHE A O 1
ATOM 1700 N N . ASN A 1 211 ? -7.809 12.209 3.211 1.00 96.31 211 ASN A N 1
ATOM 1701 C CA . ASN A 1 211 ? -7.568 10.799 2.929 1.00 96.31 211 ASN A CA 1
ATOM 1702 C C . ASN A 1 211 ? -6.337 10.280 3.682 1.00 96.31 211 ASN A C 1
ATOM 1704 O O . ASN A 1 211 ? -6.398 9.188 4.228 1.00 96.31 211 ASN A O 1
ATOM 1708 N N . HIS A 1 212 ? -5.251 11.055 3.753 1.00 97.06 212 HIS A N 1
ATOM 1709 C CA . HIS A 1 212 ? -4.059 10.660 4.505 1.00 97.06 212 HIS A CA 1
ATOM 1710 C C . HIS A 1 212 ? -4.352 10.493 6.003 1.00 97.06 212 HIS A C 1
ATOM 1712 O O . HIS A 1 212 ? -4.075 9.436 6.562 1.00 97.06 212 HIS A O 1
ATOM 1718 N N . ILE A 1 213 ? -4.998 11.489 6.616 1.00 97.31 213 ILE A N 1
ATOM 1719 C CA . ILE A 1 213 ? -5.390 11.455 8.034 1.00 97.31 213 ILE A CA 1
ATOM 1720 C C . ILE A 1 213 ? -6.357 10.289 8.310 1.00 97.31 213 ILE A C 1
ATOM 1722 O O . ILE A 1 213 ? -6.252 9.594 9.320 1.00 97.31 213 ILE A O 1
ATOM 1726 N N . LEU A 1 214 ? -7.318 10.054 7.411 1.00 98.00 214 LEU A N 1
ATOM 1727 C CA . LEU A 1 214 ? -8.274 8.956 7.539 1.00 98.00 214 LEU A CA 1
ATOM 1728 C C . LEU A 1 214 ? -7.592 7.593 7.431 1.00 98.00 214 LEU A C 1
ATOM 1730 O O . LEU A 1 214 ? -7.929 6.714 8.218 1.00 98.00 214 LEU A O 1
ATOM 1734 N N . GLU A 1 215 ? -6.655 7.410 6.501 1.00 97.81 215 GLU A N 1
ATOM 1735 C CA . GLU A 1 215 ? -5.900 6.159 6.377 1.00 97.81 215 GLU A CA 1
ATOM 1736 C C . GLU A 1 215 ? -5.014 5.907 7.602 1.00 97.81 215 GLU A C 1
ATOM 1738 O O . GLU A 1 215 ? -4.989 4.786 8.101 1.00 97.81 215 GLU A O 1
ATOM 1743 N N . GLU A 1 216 ? -4.373 6.937 8.160 1.00 97.62 216 GLU A N 1
ATOM 1744 C CA . GLU A 1 216 ? -3.604 6.818 9.406 1.00 97.62 216 GLU A CA 1
ATOM 1745 C C . GLU A 1 216 ? -4.487 6.352 10.576 1.00 97.62 216 GLU A C 1
ATOM 1747 O O . GLU A 1 216 ? -4.194 5.357 11.247 1.00 97.62 216 GLU A O 1
ATOM 1752 N N . HIS A 1 217 ? -5.619 7.024 10.805 1.00 97.56 217 HIS A N 1
ATOM 1753 C CA . HIS A 1 217 ? -6.527 6.644 11.886 1.00 97.56 217 HIS A CA 1
ATOM 1754 C C . HIS A 1 217 ? -7.201 5.291 11.652 1.00 97.56 217 HIS A C 1
ATOM 1756 O O . HIS A 1 217 ? -7.395 4.549 12.615 1.00 97.56 217 HIS A O 1
ATOM 1762 N N . LYS A 1 218 ? -7.531 4.952 10.403 1.00 97.81 218 LYS A N 1
ATOM 1763 C CA . LYS A 1 218 ? -8.039 3.628 10.035 1.00 97.81 218 LYS A CA 1
ATOM 1764 C C . LYS A 1 218 ? -6.997 2.551 10.328 1.00 97.81 218 LYS A C 1
ATOM 1766 O O . LYS A 1 218 ? -7.345 1.566 10.967 1.00 97.81 218 LYS A O 1
ATOM 1771 N N . GLY A 1 219 ? -5.737 2.775 9.951 1.00 98.06 219 GLY A N 1
ATOM 1772 C CA . GLY A 1 219 ? -4.613 1.890 10.261 1.00 98.06 219 GLY A CA 1
ATOM 1773 C C . GLY A 1 219 ? -4.455 1.656 11.765 1.00 98.06 219 GLY A C 1
ATOM 1774 O O . GLY A 1 219 ? -4.294 0.519 12.209 1.00 98.06 219 GLY A O 1
ATOM 1775 N N . ARG A 1 220 ? -4.599 2.714 12.572 1.00 97.62 220 ARG A N 1
ATOM 1776 C CA . ARG A 1 220 ? -4.592 2.602 14.038 1.00 97.62 220 ARG A CA 1
ATOM 1777 C C . ARG A 1 220 ? -5.764 1.777 14.573 1.00 97.62 220 ARG A C 1
ATOM 1779 O O . ARG A 1 220 ? -5.549 0.953 15.455 1.00 97.62 220 ARG A O 1
ATOM 1786 N N . VAL A 1 221 ? -6.980 1.972 14.052 1.00 98.38 221 VAL A N 1
ATOM 1787 C CA . VAL A 1 221 ? -8.145 1.148 14.428 1.00 98.38 221 VAL A CA 1
ATOM 1788 C C . VAL A 1 221 ? -7.889 -0.315 14.079 1.00 98.38 221 VAL A C 1
ATOM 1790 O O . VAL A 1 221 ? -8.007 -1.158 14.959 1.00 98.38 221 VAL A O 1
ATOM 1793 N N . THR A 1 222 ? -7.461 -0.618 12.850 1.00 98.31 222 THR A N 1
ATOM 1794 C CA . THR A 1 222 ? -7.195 -2.003 12.426 1.00 98.31 222 THR A CA 1
ATOM 1795 C C . THR A 1 222 ? -6.073 -2.657 13.233 1.00 98.31 222 THR A C 1
ATOM 1797 O O . THR A 1 222 ? -6.165 -3.835 13.566 1.00 98.31 222 THR A O 1
ATOM 1800 N N . GLY A 1 223 ? -5.032 -1.898 13.594 1.00 98.12 223 GLY A N 1
ATOM 1801 C CA . GLY A 1 223 ? -3.953 -2.388 14.451 1.00 98.12 223 GLY A CA 1
ATOM 1802 C C . GLY A 1 223 ? -4.445 -2.726 15.858 1.00 98.12 223 GLY A C 1
ATOM 1803 O O . GLY A 1 223 ? -4.160 -3.806 16.362 1.00 98.12 223 GLY A O 1
ATOM 1804 N N . LEU A 1 224 ? -5.247 -1.847 16.469 1.00 98.12 224 LEU A N 1
ATOM 1805 C CA . LEU A 1 224 ? -5.849 -2.106 17.781 1.00 98.12 224 LEU A CA 1
ATOM 1806 C C . LEU A 1 224 ? -6.831 -3.285 17.738 1.00 98.12 224 LEU A C 1
ATOM 1808 O O . LEU A 1 224 ? -6.813 -4.108 18.645 1.00 98.12 224 LEU A O 1
ATOM 1812 N N . GLU A 1 225 ? -7.639 -3.421 16.683 1.00 98.19 225 GLU A N 1
ATOM 1813 C CA . GLU A 1 225 ? -8.519 -4.583 16.480 1.00 98.19 225 GLU A CA 1
ATOM 1814 C C . GLU A 1 225 ? -7.727 -5.892 16.431 1.00 98.19 225 GLU A C 1
ATOM 1816 O O . GLU A 1 225 ? -8.110 -6.875 17.070 1.00 98.19 225 GLU A O 1
ATOM 1821 N N . GLN A 1 226 ? -6.594 -5.894 15.725 1.00 98.31 226 GLN A N 1
ATOM 1822 C CA . GLN A 1 226 ? -5.700 -7.043 15.682 1.00 98.31 226 GLN A CA 1
ATOM 1823 C C . GLN A 1 226 ? -5.120 -7.351 17.070 1.00 98.31 226 GLN A C 1
ATOM 1825 O O . GLN A 1 226 ? -5.119 -8.513 17.474 1.00 98.31 226 GLN A O 1
ATOM 1830 N N . THR A 1 227 ? -4.688 -6.338 17.825 1.00 97.69 227 THR A N 1
ATOM 1831 C CA . THR A 1 227 ? -4.185 -6.520 19.195 1.00 97.69 227 THR A CA 1
ATOM 1832 C C . THR A 1 227 ? -5.264 -7.068 20.132 1.00 97.69 227 THR A C 1
ATOM 1834 O O . THR A 1 227 ? -4.993 -8.022 20.857 1.00 97.69 227 THR A O 1
ATOM 1837 N N . VAL A 1 228 ? -6.502 -6.556 20.078 1.00 98.12 228 VAL A N 1
ATOM 1838 C CA . VAL A 1 228 ? -7.631 -7.110 20.854 1.00 98.12 228 VAL A CA 1
ATOM 1839 C C . VAL A 1 228 ? -7.852 -8.578 20.495 1.00 98.12 228 VAL A C 1
ATOM 1841 O O . VAL A 1 228 ? -7.996 -9.417 21.382 1.00 98.12 228 VAL A O 1
ATOM 1844 N N . SER A 1 229 ? -7.851 -8.913 19.202 1.00 98.12 229 SER A N 1
ATOM 1845 C CA . SER A 1 229 ? -8.011 -10.298 18.748 1.00 98.12 229 SER A CA 1
ATOM 1846 C C . SER A 1 229 ? -6.895 -11.208 19.273 1.00 98.12 229 SER A C 1
ATOM 1848 O O . SER A 1 229 ? -7.165 -12.339 19.678 1.00 98.12 229 SER A O 1
ATOM 1850 N N . GLN A 1 230 ? -5.648 -10.731 19.288 1.00 97.75 230 GLN A N 1
ATOM 1851 C CA . GLN A 1 230 ? -4.509 -11.478 19.825 1.00 97.75 230 GLN A CA 1
ATOM 1852 C C . GLN A 1 230 ? -4.623 -11.671 21.340 1.00 97.75 230 GLN A C 1
ATOM 1854 O O . GLN A 1 230 ? -4.471 -12.795 21.811 1.00 97.75 230 GLN A O 1
ATOM 1859 N N . ALA A 1 231 ? -4.952 -10.621 22.096 1.00 97.50 231 ALA A N 1
ATOM 1860 C CA . ALA A 1 231 ? -5.116 -10.695 23.547 1.00 97.50 231 ALA A CA 1
ATOM 1861 C C . ALA A 1 231 ? -6.265 -11.642 23.944 1.00 97.50 231 ALA A C 1
ATOM 1863 O O . ALA A 1 231 ? -6.092 -12.494 24.812 1.00 97.50 231 ALA A O 1
ATOM 1864 N N . LYS A 1 232 ? -7.397 -11.601 23.226 1.00 97.62 232 LYS A N 1
ATOM 1865 C CA . LYS A 1 232 ? -8.503 -12.566 23.392 1.00 97.62 232 LYS A CA 1
ATOM 1866 C C . LYS A 1 232 ? -8.091 -14.000 23.086 1.00 97.62 232 LYS A C 1
ATOM 1868 O O . LYS A 1 232 ? -8.523 -14.917 23.776 1.00 97.62 232 LYS A O 1
ATOM 1873 N N . THR A 1 233 ? -7.239 -14.196 22.081 1.00 98.06 233 THR A N 1
ATOM 1874 C CA . THR A 1 233 ? -6.689 -15.523 21.770 1.00 98.06 233 THR A CA 1
ATOM 1875 C C . THR A 1 233 ? -5.806 -16.023 22.914 1.00 98.06 233 THR A C 1
ATOM 1877 O O . THR A 1 233 ? -5.970 -17.161 23.337 1.00 98.06 233 THR A O 1
ATOM 1880 N N . ARG A 1 234 ? -4.924 -15.176 23.468 1.00 97.19 234 ARG A N 1
ATOM 1881 C CA . ARG A 1 234 ? -4.097 -15.523 24.641 1.00 97.19 234 ARG A CA 1
ATOM 1882 C C . ARG A 1 234 ? -4.957 -15.872 25.855 1.00 97.19 234 ARG A C 1
ATOM 1884 O O . ARG A 1 234 ? -4.726 -16.900 26.478 1.00 97.19 234 ARG A O 1
ATOM 1891 N N . TYR A 1 235 ? -5.985 -15.070 26.131 1.00 97.75 235 TYR A N 1
ATOM 1892 C CA . TYR A 1 235 ? -6.944 -15.326 27.206 1.00 97.75 235 TYR A CA 1
ATOM 1893 C C . TYR A 1 235 ? -7.652 -16.681 27.040 1.00 97.75 235 TYR A C 1
ATOM 1895 O O . TYR A 1 235 ? -7.726 -17.466 27.981 1.00 97.75 235 TYR A O 1
ATOM 1903 N N . ALA A 1 236 ? -8.122 -16.993 25.828 1.00 97.75 236 ALA A N 1
ATOM 1904 C CA . ALA A 1 236 ? -8.769 -18.270 25.532 1.00 97.75 236 ALA A CA 1
ATOM 1905 C C . ALA A 1 236 ? -7.815 -19.470 25.675 1.00 97.75 236 ALA A C 1
ATOM 1907 O O . ALA A 1 236 ? -8.232 -20.532 26.130 1.00 97.75 236 ALA A O 1
ATOM 1908 N N . VAL A 1 237 ? -6.540 -19.308 25.303 1.00 97.25 237 VAL A N 1
ATOM 1909 C CA . VAL A 1 237 ? -5.513 -20.344 25.492 1.00 97.25 237 VAL A CA 1
ATOM 1910 C C . VAL A 1 237 ? -5.254 -20.591 26.979 1.00 97.25 237 VAL A C 1
ATOM 1912 O O . VAL A 1 237 ? -5.288 -21.746 27.390 1.00 97.25 237 VAL A O 1
ATOM 1915 N N . ALA A 1 238 ? -5.084 -19.540 27.789 1.00 95.56 238 ALA A N 1
ATOM 1916 C CA . ALA A 1 238 ? -4.873 -19.677 29.234 1.00 95.56 238 ALA A CA 1
ATOM 1917 C C . ALA A 1 238 ? -6.060 -20.373 29.929 1.00 95.56 238 ALA A C 1
ATOM 1919 O O . ALA A 1 238 ? -5.872 -21.279 30.738 1.00 95.56 238 ALA A O 1
ATOM 1920 N N . LEU A 1 239 ? -7.299 -20.027 29.552 1.00 96.69 239 LEU A N 1
ATOM 1921 C CA . LEU A 1 239 ? -8.498 -20.722 30.039 1.00 96.69 239 LEU A CA 1
ATOM 1922 C C . LEU A 1 239 ? -8.489 -22.216 29.699 1.00 96.69 239 LEU A C 1
ATOM 1924 O O . LEU A 1 239 ? -8.730 -23.046 30.571 1.00 96.69 239 LEU A O 1
ATOM 1928 N N . ARG A 1 240 ? -8.172 -22.567 28.449 1.00 96.56 240 ARG A N 1
ATOM 1929 C CA . ARG A 1 240 ? -8.097 -23.968 28.020 1.00 96.56 240 ARG A CA 1
ATOM 1930 C C . ARG A 1 240 ? -6.997 -24.736 28.759 1.00 96.56 240 ARG A C 1
ATOM 1932 O O . ARG A 1 240 ? -7.184 -25.906 29.085 1.00 96.56 240 ARG A O 1
ATOM 1939 N N . ASN A 1 241 ? -5.860 -24.096 29.025 1.00 94.62 241 ASN A N 1
ATOM 1940 C CA . ASN A 1 241 ? -4.778 -24.703 29.796 1.00 94.62 241 ASN A CA 1
ATOM 1941 C C . ASN A 1 241 ? -5.223 -24.978 31.241 1.00 94.62 241 ASN A C 1
ATOM 1943 O O . ASN A 1 241 ? -4.985 -26.072 31.749 1.00 94.62 241 ASN A O 1
ATOM 1947 N N . LEU A 1 242 ? -5.937 -24.042 31.879 1.00 94.56 242 LEU A N 1
ATOM 1948 C CA . LEU A 1 242 ? -6.522 -24.244 33.211 1.00 94.56 242 LEU A CA 1
ATOM 1949 C C . LEU A 1 242 ? -7.531 -25.399 33.237 1.00 94.56 242 LEU A C 1
ATOM 1951 O O . LEU A 1 242 ? -7.489 -26.217 34.157 1.00 94.56 242 LEU A O 1
ATOM 1955 N N . GLU A 1 243 ? -8.402 -25.501 32.229 1.00 94.06 243 GLU A N 1
ATOM 1956 C CA . GLU A 1 243 ? -9.333 -26.629 32.075 1.00 94.06 243 GLU A CA 1
ATOM 1957 C C . GLU A 1 243 ? -8.574 -27.962 31.986 1.00 94.06 243 GLU A C 1
ATOM 1959 O O . GLU A 1 243 ? -8.881 -28.899 32.722 1.00 94.06 243 GLU A O 1
ATOM 1964 N N . GLN A 1 244 ? -7.524 -28.030 31.163 1.00 94.25 244 GLN A N 1
ATOM 1965 C CA . GLN A 1 244 ? -6.712 -29.237 31.003 1.00 94.25 244 GLN A CA 1
ATOM 1966 C C . GLN A 1 244 ? -5.970 -29.627 32.293 1.00 94.25 244 GLN A C 1
ATOM 1968 O O . GLN A 1 244 ? -5.917 -30.808 32.644 1.00 94.25 244 GLN A O 1
ATOM 1973 N N . ILE A 1 245 ? -5.407 -28.652 33.016 1.00 90.69 245 ILE A N 1
ATOM 1974 C CA . ILE A 1 245 ? -4.750 -28.898 34.309 1.00 90.69 245 ILE A CA 1
ATOM 1975 C C . ILE A 1 245 ? -5.778 -29.407 35.329 1.00 90.69 245 ILE A C 1
ATOM 1977 O O . ILE A 1 245 ? -5.509 -30.367 36.054 1.00 90.69 245 ILE A O 1
ATOM 1981 N N . SER A 1 246 ? -6.973 -28.812 35.360 1.00 89.81 246 SER A N 1
ATOM 1982 C CA . SER A 1 246 ? -8.065 -29.250 36.232 1.00 89.81 246 SER A CA 1
ATOM 1983 C C . SER A 1 246 ? -8.486 -30.694 35.933 1.00 89.81 246 SER A C 1
ATOM 1985 O O . SER A 1 246 ? -8.555 -31.512 36.855 1.00 89.81 246 SER A O 1
ATOM 1987 N N . GLU A 1 247 ? -8.684 -31.051 34.660 1.00 91.56 247 GLU A N 1
ATOM 1988 C CA . GLU A 1 247 ? -8.994 -32.422 34.234 1.00 91.56 247 GLU A CA 1
ATOM 1989 C C . GLU A 1 247 ? -7.902 -33.422 34.642 1.00 91.56 247 GLU A C 1
ATOM 1991 O 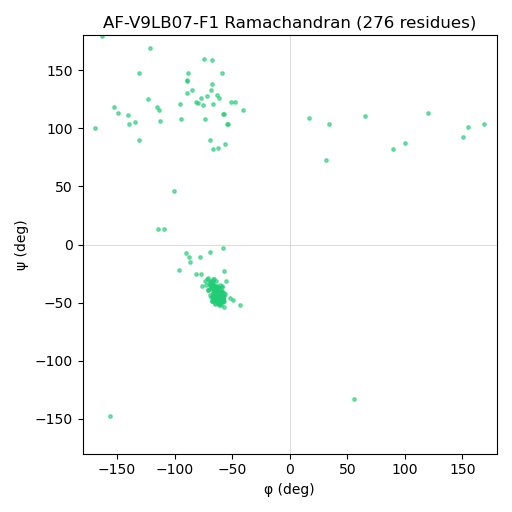O . GLU A 1 247 ? -8.218 -34.501 35.151 1.00 91.56 247 GLU A O 1
ATOM 1996 N N . GLU A 1 248 ? -6.619 -33.068 34.491 1.00 89.56 248 GLU A N 1
ATOM 1997 C CA . GLU A 1 248 ? -5.490 -33.894 34.942 1.00 89.56 248 GLU A CA 1
ATOM 1998 C C . GLU A 1 248 ? -5.544 -34.170 36.448 1.00 89.56 248 GLU A C 1
ATOM 2000 O O . GLU A 1 248 ? -5.377 -35.316 36.884 1.00 89.56 248 GLU A O 1
ATOM 2005 N N . ILE A 1 249 ? -5.774 -33.130 37.253 1.00 86.75 249 ILE A N 1
ATOM 2006 C CA . ILE A 1 249 ? -5.848 -33.244 38.712 1.00 86.75 249 ILE A CA 1
ATOM 2007 C C . ILE A 1 249 ? -7.038 -34.127 39.105 1.00 86.75 249 ILE A C 1
ATOM 2009 O O . ILE A 1 249 ? -6.885 -35.062 39.898 1.00 86.75 249 ILE A O 1
ATOM 2013 N N . HIS A 1 250 ? -8.209 -33.908 38.503 1.00 85.75 250 HIS A N 1
ATOM 2014 C CA . HIS A 1 250 ? -9.395 -34.727 38.750 1.00 85.75 250 HIS A CA 1
ATOM 2015 C C . HIS A 1 250 ? -9.200 -36.190 38.329 1.00 85.75 250 HIS A C 1
ATOM 2017 O O . HIS A 1 250 ? -9.587 -37.090 39.079 1.00 85.75 250 HIS A O 1
ATOM 2023 N N . ALA A 1 251 ? -8.549 -36.457 37.194 1.00 88.25 251 ALA A N 1
ATOM 2024 C CA . ALA A 1 251 ? -8.237 -37.812 36.743 1.00 88.25 251 ALA A CA 1
ATOM 2025 C C . ALA A 1 251 ? -7.275 -38.538 37.703 1.00 88.25 251 ALA A C 1
ATOM 2027 O O . ALA A 1 251 ? -7.484 -39.714 38.018 1.00 88.25 251 ALA A O 1
ATOM 2028 N N . ARG A 1 252 ? -6.258 -37.839 38.229 1.00 82.56 252 ARG A N 1
ATOM 2029 C CA . ARG A 1 252 ? -5.326 -38.377 39.240 1.00 82.56 252 ARG A CA 1
ATOM 2030 C C . ARG A 1 252 ? -6.020 -38.680 40.570 1.00 82.56 252 ARG A C 1
ATOM 2032 O O . ARG A 1 252 ? -5.734 -39.703 41.188 1.00 82.56 252 ARG A O 1
ATOM 2039 N N . ARG A 1 253 ? -6.957 -37.835 41.008 1.00 80.62 253 ARG A N 1
ATOM 2040 C CA . ARG A 1 253 ? -7.757 -38.087 42.222 1.00 80.62 253 ARG A CA 1
ATOM 2041 C C . ARG A 1 253 ? -8.758 -39.230 42.019 1.00 80.62 253 ARG A C 1
ATOM 2043 O O . ARG A 1 253 ? -8.910 -40.072 42.900 1.00 80.62 253 ARG A O 1
ATOM 2050 N N . GLY A 1 254 ? -9.387 -39.309 40.846 1.00 74.19 254 GLY A N 1
ATOM 2051 C CA . GLY A 1 254 ? -10.325 -40.373 40.479 1.00 74.19 254 GLY A CA 1
ATOM 2052 C C . GLY A 1 254 ? -9.679 -41.758 40.347 1.00 74.19 254 GLY A C 1
ATOM 2053 O O . GLY A 1 254 ? -10.315 -42.754 40.685 1.00 74.19 254 GLY A O 1
ATOM 2054 N N . SER A 1 255 ? -8.412 -41.838 39.922 1.00 64.44 255 SER A N 1
ATOM 2055 C CA . SER A 1 255 ? -7.653 -43.099 39.882 1.00 64.44 255 SER A CA 1
ATOM 2056 C C . SER A 1 255 ? -7.136 -43.544 41.256 1.00 64.44 255 SER A C 1
ATOM 2058 O O . SER A 1 255 ? -6.952 -44.740 41.482 1.00 64.44 255 SER A O 1
ATOM 2060 N N . ARG A 1 256 ? -6.939 -42.598 42.184 1.00 61.38 256 ARG A N 1
ATOM 2061 C CA . ARG A 1 256 ? -6.460 -42.833 43.557 1.00 61.38 256 ARG A CA 1
ATOM 2062 C C . ARG A 1 256 ? -7.590 -43.077 44.568 1.00 61.38 256 ARG A C 1
ATOM 2064 O O . ARG A 1 256 ? -7.315 -43.470 45.700 1.00 61.38 256 ARG A O 1
ATOM 2071 N N . ALA A 1 257 ? -8.853 -42.907 44.172 1.00 55.53 257 ALA A N 1
ATOM 2072 C CA . ALA A 1 257 ? -9.997 -43.279 44.996 1.00 55.53 257 ALA A CA 1
ATOM 2073 C C . ALA A 1 257 ? -10.059 -44.814 45.170 1.00 55.53 257 ALA A C 1
ATOM 2075 O O . ALA A 1 257 ? -10.171 -45.539 44.174 1.00 55.53 257 ALA A O 1
ATOM 2076 N N . PRO A 1 258 ? -10.013 -45.355 46.404 1.00 53.81 258 PRO A N 1
ATOM 2077 C CA . PRO A 1 258 ? -10.177 -46.785 46.612 1.00 53.81 258 PRO A CA 1
ATOM 2078 C C . PRO A 1 258 ? -11.581 -47.192 46.153 1.00 53.81 258 PRO A C 1
ATOM 2080 O O . PRO A 1 258 ? -12.579 -46.593 46.557 1.00 53.81 258 PRO A O 1
ATOM 2083 N N . ARG A 1 259 ? -11.666 -48.227 45.308 1.00 57.69 259 ARG A N 1
ATOM 2084 C CA . ARG A 1 259 ? -12.927 -48.893 44.952 1.00 57.69 259 ARG A CA 1
ATOM 2085 C C . ARG A 1 259 ? -13.529 -49.511 46.217 1.00 57.69 259 ARG A C 1
ATOM 2087 O O . ARG A 1 259 ? -13.328 -50.692 46.481 1.00 57.69 259 ARG A O 1
ATOM 2094 N N . SER A 1 260 ? -14.240 -48.720 47.013 1.00 52.91 260 SER A N 1
ATOM 2095 C CA . SER A 1 260 ? -14.974 -49.246 48.159 1.00 52.91 260 SER A CA 1
ATOM 2096 C C . SER A 1 260 ? -16.191 -50.032 47.650 1.00 52.91 260 SER A C 1
ATOM 2098 O O . SER A 1 260 ? -16.939 -49.507 46.813 1.00 52.91 260 SER A O 1
ATOM 2100 N N . PRO A 1 261 ? -16.405 -51.290 48.081 1.00 48.56 261 PRO A N 1
ATOM 2101 C CA . PRO A 1 261 ? -17.586 -52.057 47.710 1.00 48.56 261 PRO A CA 1
ATOM 2102 C C . PRO A 1 261 ? -18.842 -51.341 48.219 1.00 48.56 261 PRO A C 1
ATOM 2104 O O . PRO A 1 261 ? -18.950 -51.020 49.400 1.00 48.56 261 PRO A O 1
ATOM 2107 N N . ARG A 1 262 ? -19.801 -51.084 47.324 1.00 49.84 262 ARG A N 1
ATOM 2108 C CA . ARG A 1 262 ? -21.116 -50.537 47.680 1.00 49.84 262 ARG A CA 1
ATOM 2109 C C . ARG A 1 262 ? -21.806 -51.474 48.676 1.00 49.84 262 ARG A C 1
ATOM 2111 O O . ARG A 1 262 ? -22.200 -52.572 48.292 1.00 49.84 262 ARG A O 1
ATOM 2118 N N . ALA A 1 263 ? -21.990 -51.034 49.918 1.00 45.16 263 ALA A N 1
ATOM 2119 C CA . ALA A 1 263 ? -22.967 -51.637 50.816 1.00 45.16 263 ALA A CA 1
ATOM 2120 C C . ALA A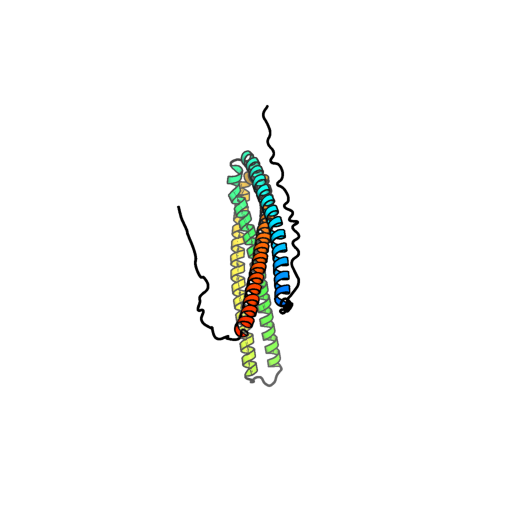 1 263 ? -24.353 -51.054 50.494 1.00 45.16 263 ALA A C 1
ATOM 2122 O O . ALA A 1 263 ? -24.544 -49.838 50.476 1.00 45.16 263 ALA A O 1
ATOM 2123 N N . SER A 1 264 ? -25.285 -51.947 50.166 1.00 43.62 264 SER A N 1
ATOM 2124 C CA . SER A 1 264 ? -26.683 -51.675 49.824 1.00 43.62 264 SER A CA 1
ATOM 2125 C C . SER A 1 264 ? -27.449 -50.962 50.954 1.00 43.62 264 SER A C 1
ATOM 2127 O O . SER A 1 264 ? -27.183 -51.247 52.122 1.00 43.62 264 SER A O 1
ATOM 2129 N N . PRO A 1 265 ? -28.436 -50.096 50.648 1.00 58.53 265 PRO A N 1
ATOM 2130 C CA . PRO A 1 265 ? -29.230 -49.409 51.660 1.00 58.53 265 PRO A CA 1
ATOM 2131 C C . PRO A 1 265 ? -30.538 -50.163 51.951 1.00 58.53 265 PRO A C 1
ATOM 2133 O O . PRO A 1 265 ? -31.361 -50.334 51.057 1.00 58.53 265 PRO A O 1
ATOM 2136 N N . VAL A 1 266 ? -30.753 -50.577 53.201 1.00 49.12 266 VAL A N 1
ATOM 2137 C CA . VAL A 1 266 ? -32.056 -50.990 53.766 1.00 49.12 266 VAL A CA 1
ATOM 2138 C C . VAL A 1 266 ? -31.943 -50.703 55.274 1.00 49.12 266 VAL A C 1
ATOM 2140 O O . VAL A 1 266 ? -31.019 -51.212 55.892 1.00 49.12 266 VAL A O 1
ATOM 2143 N N . GLY A 1 267 ? -32.703 -49.852 55.963 1.00 45.00 267 GLY A N 1
ATOM 2144 C CA . GLY A 1 267 ? -34.049 -49.325 55.768 1.00 45.00 267 GLY A CA 1
ATOM 2145 C C . GLY A 1 267 ? -34.884 -49.736 56.990 1.00 45.00 267 GLY A C 1
ATOM 2146 O O . GLY A 1 267 ? -35.083 -50.933 57.152 1.00 45.00 267 GLY A O 1
ATOM 2147 N N . ALA A 1 268 ? -35.312 -48.775 57.827 1.00 41.66 268 ALA A N 1
ATOM 2148 C CA . ALA A 1 268 ? -36.545 -48.764 58.645 1.00 41.66 268 ALA A CA 1
ATOM 2149 C C . ALA A 1 268 ? -36.374 -47.947 59.943 1.00 41.66 268 ALA A C 1
ATOM 2151 O O . ALA A 1 268 ? -36.005 -48.479 60.982 1.00 41.66 268 ALA A O 1
ATOM 2152 N N . GLU A 1 269 ? -36.722 -46.664 59.891 1.00 43.59 269 GLU A N 1
ATOM 2153 C CA . GLU A 1 269 ? -37.169 -45.898 61.059 1.00 43.59 269 GLU A CA 1
ATOM 2154 C C . GLU A 1 269 ? -38.553 -45.343 60.709 1.00 43.59 269 GLU A C 1
ATOM 2156 O O . GLU A 1 269 ? -38.702 -44.717 59.658 1.00 43.59 269 GLU A O 1
ATOM 2161 N N . ALA A 1 270 ? -39.544 -45.630 61.559 1.00 44.41 270 ALA A N 1
ATOM 2162 C CA . ALA A 1 270 ? -40.587 -44.708 62.030 1.00 44.41 270 ALA A CA 1
ATOM 2163 C C . ALA A 1 270 ? -41.847 -45.484 62.450 1.00 44.41 270 ALA A C 1
ATOM 2165 O O . ALA A 1 270 ? -42.679 -45.877 61.631 1.00 44.41 270 ALA A O 1
ATOM 2166 N N . GLY A 1 271 ? -41.994 -45.665 63.763 1.00 39.66 271 GLY A N 1
ATOM 2167 C CA . GLY A 1 271 ? -43.276 -45.968 64.383 1.00 39.66 271 GLY A CA 1
ATOM 2168 C C . GLY A 1 271 ? -44.231 -44.773 64.282 1.00 39.66 271 GLY A C 1
ATOM 2169 O O . GLY A 1 271 ? -43.842 -43.627 64.486 1.00 39.66 271 GLY A O 1
ATOM 2170 N N . SER A 1 272 ? -45.493 -45.061 63.971 1.00 47.59 272 SER A N 1
ATOM 2171 C CA . SER A 1 272 ? -46.658 -44.242 64.365 1.00 47.59 272 SER A CA 1
ATOM 2172 C C . SER A 1 272 ? -46.922 -44.468 65.869 1.00 47.59 272 SER A C 1
ATOM 2174 O O . SER A 1 272 ? -46.477 -45.518 66.346 1.00 47.59 272 SER A O 1
ATOM 2176 N N . PRO A 1 273 ? -47.634 -43.608 66.645 1.00 57.28 273 PRO A N 1
ATOM 2177 C CA . PRO A 1 273 ? -48.996 -43.091 66.359 1.00 57.28 273 PRO A CA 1
ATOM 2178 C C . PRO A 1 273 ? -49.275 -41.732 67.091 1.00 57.28 273 PRO A C 1
ATOM 2180 O O . PRO A 1 273 ? -48.309 -41.017 67.352 1.00 57.28 273 PRO A O 1
ATOM 2183 N N . PRO A 1 274 ? -50.498 -41.358 67.545 1.00 55.22 274 PRO A N 1
ATOM 2184 C CA . PRO A 1 274 ? -51.870 -41.627 67.086 1.00 55.22 274 PRO A CA 1
ATOM 2185 C C . PRO A 1 274 ? -52.654 -40.331 66.758 1.00 55.22 274 PRO A C 1
ATOM 2187 O O . PRO A 1 274 ? -52.269 -39.226 67.131 1.00 55.22 274 PRO A O 1
ATOM 2190 N N . SER A 1 275 ? -53.815 -40.484 66.123 1.00 45.94 275 SER A N 1
ATOM 2191 C CA . SER A 1 275 ? -54.872 -39.470 66.068 1.00 45.94 275 SER A CA 1
ATOM 2192 C C . SER A 1 275 ? -56.130 -39.982 66.784 1.00 45.94 275 SER A C 1
ATOM 2194 O O . SER A 1 275 ? -56.734 -40.964 66.366 1.00 45.94 275 SER A O 1
ATOM 2196 N N . GLU A 1 276 ? -56.520 -39.281 67.847 1.00 52.81 276 GLU A N 1
ATOM 2197 C CA . GLU A 1 276 ? -57.839 -39.272 68.502 1.00 52.81 276 GLU A CA 1
ATOM 2198 C C . GLU A 1 276 ? -58.210 -37.790 68.674 1.00 52.81 276 GLU A C 1
ATOM 2200 O O . GLU A 1 276 ? -57.314 -36.969 68.864 1.00 52.81 276 GLU A O 1
ATOM 2205 N N . THR A 1 277 ? -59.443 -37.306 68.636 1.00 45.03 277 THR A N 1
ATOM 2206 C CA . THR A 1 277 ? -60.783 -37.757 68.231 1.00 45.03 277 THR A CA 1
ATOM 2207 C C . THR A 1 277 ? -61.603 -36.454 68.097 1.00 45.03 277 THR A C 1
ATOM 2209 O O . THR A 1 277 ? -61.083 -35.360 68.335 1.00 45.03 277 THR A O 1
ATOM 2212 N N . GLY A 1 278 ? -62.882 -36.555 67.721 1.00 37.16 278 GLY A N 1
ATOM 2213 C CA . GLY A 1 278 ? -63.867 -35.551 68.141 1.00 37.16 278 GLY A CA 1
ATOM 2214 C C . GLY A 1 278 ? -64.056 -35.508 69.656 1.00 37.16 278 GLY A C 1
ATOM 2215 O O . GLY A 1 278 ? -63.476 -36.373 70.357 1.00 37.16 278 GLY A O 1
#

Organism: Callorhinchus milii (NCBI:txid7868)

Radius of gyration: 40.16 Å; Cα contacts (8 Å, |Δi|>4): 138; chains: 1; bounding box: 111×78×91 Å

Sequence (278 aa):
PGVGVRPEPGVGVRPEVGVGVKVLSARETEEEELDPRIQEELEHLNQASEEINKVELHLDEARNTYRKILSESAKKLKAQGSQLGSCIEKARPYYESRRLAKDAQQETQRVALRYERAVSMHNAAREMVYVAEQGLMADRNRLDPTWQEMLNHATAKVNEAEEERLRGEREHHRVTRQCQEAEARVQELQKSLKRVIIKSKPYFELKAQFNHILEEHKGRVTGLEQTVSQAKTRYAVALRNLEQISEEIHARRGSRAPRSPRASPVGAEAGSPPSETG

InterPro domains:
  IPR007940 SH3-binding 5 [PF05276] (32-257)
  IPR007940 SH3-binding 5 [PTHR19423] (27-272)

Foldseek 3Di:
DDDDDDDDDDDDDDDDDDDDDDDDDDDDPPVVPPDVLLVVLVVLLVVLVVLLVVLVVVLVVLVVVLVVLVVVLVVVLVVLCVVLDCLQVLCVVLVVLVVVLVVLVVVLVVLVVQLVVLVVQLVVLVVVLVVLVVVLVPDPPVPDPVSVVVNVVSVVSNVVSVVSNVVSVVVSVVSVVVSVVSVVSSVVSCVVSVVSCVSCVVSVVSVVVSVVVSVVSVVVSVVSVVSSVVSVVSNVVSVVSSVVVVVVVVVVVVVVDPPDDDDDDDDDDDDDDDDDDD

Nearest PDB structures (foldseek):
  5nnv-assembly2_B  TM=3.325E-01  e=8.369E-03  Bacillus subtilis subsp. subtilis str. 168
  7a0g-assembly1_DDD  TM=4.486E-01  e=1.038E-01  Serratia marcescens
  7p3r-assembly1_C  TM=3.679E-01  e=1.848E-01  Vibrio cholerae O1 biovar El Tor str. N16961
  5i6r-assembly1_A-2  TM=3.127E-01  e=4.749E-01  Homo sapiens
  7a0g-assembly1_HHH  TM=3.131E-01  e=7.226E-01  Serratia marcescens

pLDDT: mean 83.32, std 21.63, range [29.97, 98.56]

Solvent-accessible surface area (backbone atoms only — not comparable to full-atom values): 15790 Å² total; per-residue (Å²): 138,83,87,90,86,82,87,82,85,84,77,84,87,81,88,89,81,91,76,94,80,80,94,84,78,97,69,80,78,69,79,72,70,73,57,69,68,54,56,53,33,50,50,50,30,51,54,22,50,54,49,31,57,54,39,50,52,52,32,52,54,38,49,52,52,42,52,50,52,54,53,52,48,52,53,54,51,48,59,51,43,68,77,51,53,71,34,50,68,72,27,42,66,40,58,51,35,47,49,51,21,51,52,33,45,54,50,30,53,56,38,41,55,51,23,53,50,29,44,51,52,24,53,53,33,48,49,53,41,52,54,53,52,52,54,52,71,74,45,92,67,80,80,48,67,70,56,54,52,50,51,52,50,39,50,51,51,27,51,54,28,45,52,50,25,55,51,31,47,54,50,34,52,54,39,43,51,53,20,54,54,30,46,52,51,28,54,53,38,49,67,77,40,45,71,38,44,64,74,32,41,67,56,56,53,52,48,49,53,46,50,52,56,48,49,52,43,49,50,52,34,54,50,34,52,50,50,36,53,49,29,50,50,52,29,53,48,27,51,52,50,46,51,53,54,49,51,52,53,51,51,56,53,62,72,66,52,79,88,72,81,86,79,82,93,80,90,90,87,82,83,82,89,87,90,84,77,135

Mean predicted aligned error: 13.99 Å